Protein AF-A0A2I0I757-F1 (afdb_monomer)

Organism: Punica granatum (NCBI:txid22663)

Mean predicted aligned error: 14.96 Å

Foldseek 3Di:
DDDDDDDDDDDDDDDDDDDDDDDDDDDDDDDDDDDDDDDDDDDDDDDDDDDDDDDDDDDDDDDDDDDDDDDDPDDPPPDDPPPPDDADALCNQQVDPLRNPVQAFPKHKDKAFWQDWDDDPFKIWTWGHHLPDLHTAIEIDGPQAAPCVCVVVVQRDGGWIKMWIFGWHQDPDPPGGIHGHTRYMDGPGGDDPVPPNHPDDDDVVVCVVVVVCNCVDSVNSVVVVVVVVVVVVVVVVCVVVQAAEDAFDFKDPDAPVVDFDFAWDWPLDPPDPPDPPPDPVSQDADPVRHGQCCPTPVRHIITGAQDSVVVVVVVCVVRVHYDYDDKHAGPDPDDDPPDDRIDD

Structure (mmCIF, N/CA/C/O backbone):
data_AF-A0A2I0I757-F1
#
_entry.id   AF-A0A2I0I757-F1
#
loop_
_atom_site.group_PDB
_atom_site.id
_atom_site.type_symbol
_atom_site.label_atom_id
_atom_site.label_alt_id
_atom_site.label_comp_id
_atom_site.label_asym_id
_atom_site.label_entity_id
_atom_site.label_seq_id
_atom_site.pdbx_PDB_ins_code
_atom_site.Cartn_x
_atom_site.Cartn_y
_atom_site.Cartn_z
_atom_site.occupancy
_atom_site.B_iso_or_equiv
_atom_site.auth_seq_id
_atom_site.auth_comp_id
_atom_site.auth_asym_id
_atom_site.auth_atom_id
_atom_site.pdbx_PDB_model_num
ATOM 1 N N . MET A 1 1 ? -29.602 35.629 5.104 1.00 39.53 1 MET A N 1
ATOM 2 C CA . MET A 1 1 ? -29.431 35.595 3.637 1.00 39.53 1 MET A CA 1
ATOM 3 C C . MET A 1 1 ? -29.297 34.147 3.211 1.00 39.53 1 MET A C 1
ATOM 5 O O . MET A 1 1 ? -28.352 33.488 3.621 1.00 39.53 1 MET A O 1
ATOM 9 N N . ALA A 1 2 ? -30.302 33.640 2.503 1.00 29.83 2 ALA A N 1
ATOM 10 C CA . ALA A 1 2 ? -30.363 32.267 2.023 1.00 29.83 2 ALA A CA 1
ATOM 11 C C . ALA A 1 2 ? -29.531 32.128 0.740 1.00 29.83 2 ALA A C 1
ATOM 13 O O . ALA A 1 2 ? -29.730 32.896 -0.197 1.00 29.83 2 ALA A O 1
ATOM 14 N N . ALA A 1 3 ? -28.619 31.157 0.698 1.00 31.30 3 ALA A N 1
ATOM 15 C CA . ALA A 1 3 ? -27.939 30.747 -0.525 1.00 31.30 3 ALA A CA 1
ATOM 16 C C . ALA A 1 3 ? -28.482 29.373 -0.931 1.00 31.30 3 ALA A C 1
ATOM 18 O O . ALA A 1 3 ? -28.301 28.384 -0.221 1.00 31.30 3 ALA A O 1
ATOM 19 N N . ALA A 1 4 ? -29.212 29.353 -2.044 1.00 31.97 4 ALA A N 1
ATOM 20 C CA . ALA A 1 4 ? -29.788 28.164 -2.645 1.00 31.97 4 ALA A CA 1
ATOM 21 C C . ALA A 1 4 ? -28.684 27.254 -3.210 1.00 31.97 4 ALA A C 1
ATOM 23 O O . ALA A 1 4 ? -27.804 27.706 -3.942 1.00 31.97 4 ALA A O 1
ATOM 24 N N . LEU A 1 5 ? -28.747 25.965 -2.875 1.00 34.78 5 LEU A N 1
ATOM 25 C CA . LEU A 1 5 ? -27.946 24.911 -3.493 1.00 34.78 5 LEU A CA 1
ATOM 26 C C . LEU A 1 5 ? -28.640 24.466 -4.786 1.00 34.78 5 LEU A C 1
ATOM 28 O O . LEU A 1 5 ? -29.792 24.039 -4.758 1.00 34.78 5 LEU A O 1
ATOM 32 N N . SER A 1 6 ? -27.933 24.576 -5.909 1.00 31.88 6 SER A N 1
ATOM 33 C CA . SER A 1 6 ? -28.387 24.086 -7.215 1.00 31.88 6 SER A CA 1
ATOM 34 C C . SER A 1 6 ? -28.195 22.558 -7.313 1.00 31.88 6 SER A C 1
ATOM 36 O O . SER A 1 6 ? -27.213 22.053 -6.755 1.00 31.88 6 SER A O 1
ATOM 38 N N . PRO A 1 7 ? -29.079 21.789 -7.981 1.00 34.09 7 PRO A N 1
ATOM 39 C CA . PRO A 1 7 ? -28.987 20.333 -8.013 1.00 34.09 7 PRO A CA 1
ATOM 40 C C . PRO A 1 7 ? -27.922 19.832 -8.998 1.00 34.09 7 PRO A C 1
ATOM 42 O O . PRO A 1 7 ? -27.679 20.420 -10.051 1.00 34.09 7 PRO A O 1
ATOM 45 N N . ALA A 1 8 ? -27.306 18.703 -8.649 1.00 34.50 8 ALA A N 1
ATOM 46 C CA . ALA A 1 8 ? -26.302 18.014 -9.448 1.00 34.50 8 ALA A CA 1
ATOM 47 C C . ALA A 1 8 ? -26.872 17.541 -10.797 1.00 34.50 8 ALA A C 1
ATOM 49 O O . ALA A 1 8 ? -27.803 16.737 -10.841 1.00 34.50 8 ALA A O 1
ATOM 50 N N . ALA A 1 9 ? -26.279 18.012 -11.895 1.00 31.47 9 ALA A N 1
ATOM 51 C CA . ALA A 1 9 ? -26.554 17.512 -13.235 1.00 31.47 9 ALA A CA 1
ATOM 52 C C . ALA A 1 9 ? -25.879 16.146 -13.441 1.00 31.47 9 ALA A C 1
ATOM 54 O O . ALA A 1 9 ? -24.667 15.990 -13.282 1.00 31.47 9 ALA A O 1
ATOM 55 N N . SER A 1 10 ? -26.680 15.151 -13.805 1.00 31.88 10 SER A N 1
ATOM 56 C CA . SER A 1 10 ? -26.258 13.823 -14.238 1.00 31.88 10 SER A CA 1
ATOM 57 C C . SER A 1 10 ? -25.627 13.894 -15.634 1.00 31.88 10 SER A C 1
ATOM 59 O O . SER A 1 10 ? -26.303 14.123 -16.634 1.00 31.88 10 SER A O 1
ATOM 61 N N . LEU A 1 11 ? -24.314 13.671 -15.724 1.00 28.48 11 LEU A N 1
ATOM 62 C CA . LEU A 1 11 ? -23.608 13.496 -16.998 1.00 28.48 11 LEU A CA 1
ATOM 63 C C . LEU A 1 11 ? -23.884 12.089 -17.551 1.00 28.48 11 LEU A C 1
ATOM 65 O O . LEU A 1 11 ? -23.164 11.137 -17.261 1.00 28.48 11 LEU A O 1
ATOM 69 N N . GLN A 1 12 ? -24.948 11.955 -18.345 1.00 31.23 12 GLN A N 1
ATOM 70 C CA . GLN A 1 12 ? -25.124 10.820 -19.252 1.00 31.23 12 GLN A CA 1
ATOM 71 C C . GLN A 1 12 ? -24.326 11.078 -20.537 1.00 31.23 12 GLN A C 1
ATOM 73 O O . GLN A 1 12 ? -24.658 11.968 -21.318 1.00 31.23 12 GLN A O 1
ATOM 78 N N . LEU A 1 13 ? -23.274 10.293 -20.765 1.00 32.56 13 LEU A N 1
ATOM 79 C CA . LEU A 1 13 ? -22.562 10.264 -22.043 1.00 32.56 13 LEU A CA 1
ATOM 80 C C . LEU A 1 13 ? -23.422 9.520 -23.077 1.00 32.56 13 LEU A C 1
ATOM 82 O O . LEU A 1 13 ? -23.724 8.340 -22.904 1.00 32.56 13 LEU A O 1
ATOM 86 N N . ARG A 1 14 ? -23.827 10.214 -24.147 1.00 27.98 14 ARG A N 1
ATOM 87 C CA . ARG A 1 14 ? -24.443 9.602 -25.337 1.00 27.98 14 ARG A CA 1
ATOM 88 C C . ARG A 1 14 ? -23.347 9.050 -26.266 1.00 27.98 14 ARG A C 1
ATOM 90 O O . ARG A 1 14 ? -22.315 9.707 -26.405 1.00 27.98 14 ARG A O 1
ATOM 97 N N . PRO A 1 15 ? -23.555 7.899 -26.929 1.00 32.09 15 PRO A N 1
ATOM 98 C CA . PRO A 1 15 ? -22.598 7.361 -27.890 1.00 32.09 15 PRO A CA 1
ATOM 99 C C . PRO A 1 15 ? -22.675 8.144 -29.210 1.00 32.09 15 PRO A C 1
ATOM 101 O O . PRO A 1 15 ? -23.761 8.335 -29.758 1.00 32.09 15 PRO A O 1
ATOM 104 N N . TYR A 1 16 ? -21.530 8.594 -29.726 1.00 34.62 16 TYR A N 1
ATOM 105 C CA . TYR A 1 16 ? -21.420 9.107 -31.095 1.00 34.62 16 TYR A CA 1
ATOM 106 C C . TYR A 1 16 ? -21.161 7.950 -32.078 1.00 34.62 16 TYR A C 1
ATOM 108 O O . TYR A 1 16 ? -20.463 6.999 -31.718 1.00 34.62 16 TYR A O 1
ATOM 116 N N . PRO A 1 17 ? -21.712 8.005 -33.305 1.00 31.95 17 PRO A N 1
ATOM 117 C CA . PRO A 1 17 ? -21.586 6.939 -34.287 1.00 31.95 17 PRO A CA 1
ATOM 118 C C . PRO A 1 17 ? -20.220 6.975 -34.987 1.00 31.95 17 PRO A C 1
ATOM 120 O O . PRO A 1 17 ? -19.634 8.031 -35.224 1.00 31.95 17 PRO A O 1
ATOM 123 N N . THR A 1 18 ? -19.730 5.790 -35.336 1.00 32.09 18 THR A N 1
ATOM 124 C CA . THR A 1 18 ? -18.481 5.538 -36.055 1.00 32.09 18 THR A CA 1
ATOM 125 C C . THR A 1 18 ? -18.552 6.030 -37.504 1.00 32.09 18 THR A C 1
ATOM 127 O O . THR A 1 18 ? -19.323 5.526 -38.320 1.00 32.09 18 THR A O 1
ATOM 130 N N . LEU A 1 19 ? -17.700 6.996 -37.851 1.00 28.94 19 LEU A N 1
ATOM 131 C CA . LEU A 1 19 ? -17.416 7.387 -39.232 1.00 28.94 19 LEU A CA 1
ATOM 132 C C . LEU A 1 19 ? -16.455 6.360 -39.854 1.00 28.94 19 LEU A C 1
ATOM 134 O O . LEU A 1 19 ? -15.283 6.284 -39.493 1.00 28.94 19 LEU A O 1
ATOM 138 N N . ARG A 1 20 ? -16.968 5.549 -40.788 1.00 31.09 20 ARG A N 1
ATOM 139 C CA . ARG A 1 20 ? -16.169 4.674 -41.661 1.00 31.09 20 ARG A CA 1
ATOM 140 C C . ARG A 1 20 ? -15.387 5.531 -42.660 1.00 31.09 20 ARG A C 1
ATOM 142 O O . ARG A 1 20 ? -15.995 6.146 -43.532 1.00 31.09 20 ARG A O 1
ATOM 149 N N . LEU A 1 21 ? -14.056 5.513 -42.588 1.00 29.72 21 LEU A N 1
ATOM 150 C CA . LEU A 1 21 ? -13.206 5.970 -43.689 1.00 29.72 21 LEU A CA 1
ATOM 151 C C . LEU A 1 21 ? -13.080 4.840 -44.725 1.00 29.72 21 LEU A C 1
ATOM 153 O O . LEU A 1 21 ? -12.479 3.800 -44.460 1.00 29.72 21 LEU A O 1
ATOM 157 N N . LEU A 1 22 ? -13.669 5.045 -45.903 1.00 27.88 22 LEU A N 1
ATOM 158 C CA . LEU A 1 22 ? -13.432 4.232 -47.095 1.00 27.88 22 LEU A CA 1
ATOM 159 C C . LEU A 1 22 ? -12.082 4.633 -47.701 1.00 27.88 22 LEU A C 1
ATOM 161 O O . LEU A 1 22 ? -11.899 5.764 -48.142 1.00 27.88 22 LEU A O 1
ATOM 165 N N . SER A 1 23 ? -11.140 3.694 -47.709 1.00 28.97 23 SER A N 1
ATOM 166 C CA . SER A 1 23 ? -9.848 3.828 -48.377 1.00 28.97 23 SER A CA 1
ATOM 167 C C . SER A 1 23 ? -10.010 3.568 -49.879 1.00 28.97 23 SER A C 1
ATOM 169 O O . SER A 1 23 ? -10.298 2.447 -50.299 1.00 28.97 23 SER A O 1
ATOM 171 N N . LEU A 1 24 ? -9.854 4.619 -50.686 1.00 31.22 24 LEU A N 1
ATOM 172 C CA . LEU A 1 24 ? -9.722 4.546 -52.140 1.00 31.22 24 LEU A CA 1
ATOM 173 C C . LEU A 1 24 ? -8.253 4.265 -52.485 1.00 31.22 24 LEU A C 1
ATOM 175 O O . LEU A 1 24 ? -7.443 5.187 -52.536 1.00 31.22 24 LEU A O 1
ATOM 179 N N . TYR A 1 25 ? -7.904 3.003 -52.745 1.00 29.08 25 TYR A N 1
ATOM 180 C CA . TYR A 1 25 ? -6.622 2.663 -53.370 1.00 29.08 25 TYR A CA 1
ATOM 181 C C . TYR A 1 25 ? -6.775 2.603 -54.891 1.00 29.08 25 TYR A C 1
ATOM 183 O O . TYR A 1 25 ? -7.403 1.701 -55.445 1.00 29.08 25 TYR A O 1
ATOM 191 N N . SER A 1 26 ? -6.169 3.585 -55.559 1.00 29.34 26 SER A N 1
ATOM 192 C CA . SER A 1 26 ? -5.933 3.591 -57.001 1.00 29.34 26 SER A CA 1
ATOM 193 C C . SER A 1 26 ? -4.827 2.587 -57.348 1.00 29.34 26 SER A C 1
ATOM 195 O O . SER A 1 26 ? -3.747 2.602 -56.757 1.00 29.34 26 SER A O 1
ATOM 197 N N . ARG A 1 27 ? -5.110 1.697 -58.305 1.00 30.81 27 ARG A N 1
ATOM 198 C CA . ARG A 1 27 ? -4.158 0.746 -58.894 1.00 30.81 27 ARG A CA 1
ATOM 199 C C . ARG A 1 27 ? -3.159 1.502 -59.773 1.00 30.81 27 ARG A C 1
ATOM 201 O O . ARG A 1 27 ? -3.545 2.022 -60.815 1.00 30.81 27 ARG A O 1
ATOM 208 N N . ALA A 1 28 ? -1.876 1.448 -59.426 1.00 30.27 28 ALA A N 1
ATOM 209 C CA . ALA A 1 28 ? -0.787 1.668 -60.373 1.00 30.27 28 ALA A CA 1
ATOM 210 C C . ALA A 1 28 ? -0.026 0.348 -60.561 1.00 30.27 28 ALA A C 1
ATOM 212 O O . ALA A 1 28 ? 0.518 -0.223 -59.618 1.00 30.27 28 ALA A O 1
ATOM 213 N N . SER A 1 29 ? -0.079 -0.161 -61.789 1.00 29.73 29 SER A N 1
ATOM 214 C CA . SER A 1 29 ? 0.583 -1.373 -62.257 1.00 29.73 29 SER A CA 1
ATOM 215 C C . SER A 1 29 ? 2.002 -1.035 -62.698 1.00 29.73 29 SER A C 1
ATOM 217 O O . SER A 1 29 ? 2.164 -0.307 -63.675 1.00 29.73 29 SER A O 1
ATOM 219 N N . THR A 1 30 ? 3.008 -1.631 -62.059 1.00 29.95 30 THR A N 1
ATOM 220 C CA . THR A 1 30 ? 4.362 -1.689 -62.620 1.00 29.95 30 THR A CA 1
ATOM 221 C C . THR A 1 30 ? 4.907 -3.101 -62.461 1.00 29.95 30 THR A C 1
ATOM 223 O O . THR A 1 30 ? 5.162 -3.588 -61.363 1.00 29.95 30 THR A O 1
ATOM 226 N N . THR A 1 31 ? 5.033 -3.777 -63.596 1.00 31.34 31 THR A N 1
ATOM 227 C CA . THR A 1 31 ? 5.629 -5.099 -63.769 1.00 31.34 31 THR A CA 1
ATOM 228 C C . THR A 1 31 ? 7.132 -5.061 -63.500 1.00 31.34 31 THR A C 1
ATOM 230 O O . THR A 1 31 ? 7.863 -4.395 -64.232 1.00 31.34 31 THR A O 1
ATOM 233 N N . LEU A 1 32 ? 7.607 -5.835 -62.522 1.00 29.56 32 LEU A N 1
ATOM 234 C CA . LEU A 1 32 ? 9.021 -6.179 -62.362 1.00 29.56 32 LEU A CA 1
ATOM 235 C C . LEU A 1 32 ? 9.168 -7.704 -62.359 1.00 29.56 32 LEU A C 1
ATOM 237 O O . LEU A 1 32 ? 8.553 -8.408 -61.562 1.00 29.56 32 LEU A O 1
ATOM 241 N N . ARG A 1 33 ? 9.952 -8.197 -63.323 1.00 30.12 33 ARG A N 1
ATOM 242 C CA . ARG A 1 33 ? 10.298 -9.608 -63.534 1.00 30.12 33 ARG A CA 1
ATOM 243 C C . ARG A 1 33 ? 11.128 -10.129 -62.357 1.00 30.12 33 ARG A C 1
ATOM 245 O O . ARG A 1 33 ? 12.178 -9.566 -62.064 1.00 30.12 33 ARG A O 1
ATOM 252 N N . THR A 1 34 ? 10.714 -11.240 -61.757 1.00 29.75 34 THR A N 1
ATOM 253 C CA . THR A 1 34 ? 11.519 -12.019 -60.810 1.00 29.75 34 THR A CA 1
ATOM 254 C C . THR A 1 34 ? 12.169 -13.205 -61.527 1.00 29.75 34 THR A C 1
ATOM 256 O O . THR A 1 34 ? 11.494 -14.104 -62.025 1.00 29.75 34 THR A O 1
ATOM 259 N N . SER A 1 35 ? 13.501 -13.217 -61.585 1.00 30.86 35 SER A N 1
ATOM 260 C CA . SER A 1 35 ? 14.297 -14.411 -61.878 1.00 30.86 35 SER A CA 1
ATOM 261 C C . SER A 1 35 ? 14.528 -15.175 -60.574 1.00 30.86 35 SER A C 1
ATOM 263 O O . SER A 1 35 ? 15.174 -14.661 -59.663 1.00 30.86 35 SER A O 1
ATOM 265 N N . HIS A 1 36 ? 13.991 -16.389 -60.475 1.00 29.55 36 HIS A N 1
ATOM 266 C CA . HIS A 1 36 ? 14.224 -17.288 -59.349 1.00 29.55 36 HIS A CA 1
ATOM 267 C C . HIS A 1 36 ? 15.607 -17.948 -59.454 1.00 29.55 36 HIS A C 1
ATOM 269 O O . HIS A 1 36 ? 15.881 -18.656 -60.421 1.00 29.55 36 HIS A O 1
ATOM 275 N N . SER A 1 37 ? 16.443 -17.785 -58.429 1.00 29.20 37 SER A N 1
ATOM 276 C CA . SER A 1 37 ? 17.541 -18.703 -58.112 1.00 29.20 37 SER A CA 1
ATOM 277 C C . SER A 1 37 ? 17.454 -19.088 -56.630 1.00 29.20 37 SER A C 1
ATOM 279 O O . SER A 1 37 ? 17.369 -18.240 -55.744 1.00 29.20 37 SER A O 1
ATOM 281 N N . LEU A 1 38 ? 17.376 -20.394 -56.373 1.00 33.38 38 LEU A N 1
ATOM 282 C CA . LEU A 1 38 ? 17.320 -21.005 -55.041 1.00 33.38 38 LEU A CA 1
ATOM 283 C C . LEU A 1 38 ? 18.729 -21.049 -54.415 1.00 33.38 38 LEU A C 1
ATOM 285 O O . LEU A 1 38 ? 19.683 -21.347 -55.138 1.00 33.38 38 LEU A O 1
ATOM 289 N N . PRO A 1 39 ? 18.892 -20.829 -53.097 1.00 36.50 39 PRO A N 1
ATOM 290 C CA . PRO A 1 39 ? 20.159 -21.074 -52.408 1.00 36.50 39 PRO A CA 1
ATOM 291 C C . PRO A 1 39 ? 20.325 -22.567 -52.034 1.00 36.50 39 PRO A C 1
ATOM 293 O O . PRO A 1 39 ? 19.325 -23.266 -51.853 1.00 36.50 39 PRO A O 1
ATOM 296 N N . PRO A 1 40 ? 21.566 -23.084 -51.902 1.00 40.38 40 PRO A N 1
ATOM 297 C CA . PRO A 1 40 ? 21.819 -24.492 -51.589 1.00 40.38 40 PRO A CA 1
ATOM 298 C C . PRO A 1 40 ? 21.659 -24.795 -50.082 1.00 40.38 40 PRO A C 1
ATOM 300 O O . PRO A 1 40 ? 21.704 -23.878 -49.258 1.00 40.38 40 PRO A O 1
ATOM 303 N N . PRO A 1 41 ? 21.487 -26.075 -49.689 1.00 35.66 41 PRO A N 1
ATOM 304 C CA . PRO A 1 41 ? 21.166 -26.445 -48.314 1.00 35.66 41 PRO A CA 1
ATOM 305 C C . PRO A 1 41 ? 22.381 -26.396 -47.372 1.00 35.66 41 PRO A C 1
ATOM 307 O O . PRO A 1 41 ? 23.504 -26.757 -47.730 1.00 35.66 41 PRO A O 1
ATOM 310 N N . PHE A 1 42 ? 22.117 -25.980 -46.131 1.00 30.59 42 PHE A N 1
ATOM 311 C CA . PHE A 1 42 ? 23.072 -25.896 -45.026 1.00 30.59 42 PHE A CA 1
ATOM 312 C C . PHE A 1 42 ? 23.611 -27.273 -44.598 1.00 30.59 42 PHE A C 1
ATOM 314 O O . PHE A 1 42 ? 22.855 -28.219 -44.377 1.00 30.59 42 PHE A O 1
ATOM 321 N N . ARG A 1 43 ? 24.936 -27.354 -44.414 1.00 28.86 43 ARG A N 1
ATOM 322 C CA . ARG A 1 43 ? 25.644 -28.490 -43.800 1.00 28.86 43 ARG A CA 1
ATOM 323 C C . ARG A 1 43 ? 25.473 -28.493 -42.276 1.00 28.86 43 ARG A C 1
ATOM 325 O O . ARG A 1 43 ? 25.646 -27.476 -41.614 1.00 28.86 43 ARG A O 1
ATOM 332 N N . SER A 1 44 ? 25.200 -29.677 -41.737 1.00 30.89 44 SER A N 1
ATOM 333 C CA . SER A 1 44 ? 25.082 -30.010 -40.315 1.00 30.89 44 SER A CA 1
ATOM 334 C C . SER A 1 44 ? 26.432 -30.062 -39.585 1.00 30.89 44 SER A C 1
ATOM 336 O O . SER A 1 44 ? 27.335 -30.760 -40.046 1.00 30.89 44 SER A O 1
ATOM 338 N N . LEU A 1 45 ? 26.525 -29.449 -38.400 1.00 31.97 45 LEU A N 1
ATOM 339 C CA . LEU A 1 45 ? 27.572 -29.687 -37.388 1.00 31.97 45 LEU A CA 1
ATOM 340 C C . LEU A 1 45 ? 26.965 -29.641 -35.960 1.00 31.97 45 LEU A C 1
ATOM 342 O O . LEU A 1 45 ? 25.848 -29.152 -35.794 1.00 31.97 45 LEU A O 1
ATOM 346 N N . PRO A 1 46 ? 27.610 -30.254 -34.944 1.00 33.84 46 PRO A N 1
ATOM 347 C CA . PRO A 1 46 ? 26.913 -31.145 -34.016 1.00 33.84 46 PRO A CA 1
ATOM 348 C C . PRO A 1 46 ? 26.423 -30.512 -32.703 1.00 33.84 46 PRO A C 1
ATOM 350 O O . PRO A 1 46 ? 27.008 -29.580 -32.155 1.00 33.84 46 PRO A O 1
ATOM 353 N N . ARG A 1 47 ? 25.372 -31.151 -32.164 1.00 32.09 47 ARG A N 1
ATOM 354 C CA . ARG A 1 47 ? 24.803 -31.022 -30.811 1.00 32.09 47 ARG A CA 1
ATOM 355 C C . ARG A 1 47 ? 25.874 -30.831 -29.726 1.00 32.09 47 ARG A C 1
ATOM 357 O O . ARG A 1 47 ? 26.655 -31.746 -29.467 1.00 32.09 47 ARG A O 1
ATOM 364 N N . ARG A 1 48 ? 25.793 -29.727 -28.975 1.00 30.84 48 ARG A N 1
ATOM 365 C CA . ARG A 1 48 ? 26.316 -29.651 -27.600 1.00 30.84 48 ARG A CA 1
ATOM 366 C C . ARG A 1 48 ? 25.163 -29.686 -26.602 1.00 30.84 48 ARG A C 1
ATOM 368 O O . ARG A 1 48 ? 24.116 -29.082 -26.805 1.00 30.84 48 ARG A O 1
ATOM 375 N N . ARG A 1 49 ? 25.358 -30.532 -25.593 1.00 29.88 49 ARG A N 1
ATOM 376 C CA . ARG A 1 49 ? 24.361 -31.045 -24.657 1.00 29.88 49 ARG A CA 1
ATOM 377 C C . ARG A 1 49 ? 23.949 -29.999 -23.622 1.00 29.88 49 ARG A C 1
ATOM 379 O O . ARG A 1 49 ? 24.778 -29.260 -23.106 1.00 29.88 49 ARG A O 1
ATOM 386 N N . CYS A 1 50 ? 22.660 -30.046 -23.307 1.00 25.66 50 CYS A N 1
ATOM 387 C CA . CYS A 1 50 ? 22.023 -29.517 -22.112 1.00 25.66 50 CYS A CA 1
ATOM 388 C C . CYS A 1 50 ? 22.606 -30.188 -20.851 1.00 25.66 50 CYS A C 1
ATOM 390 O O . CYS A 1 50 ? 22.803 -31.405 -20.842 1.00 25.66 50 CYS A O 1
ATOM 392 N N . LEU A 1 51 ? 22.859 -29.405 -19.801 1.00 27.25 51 LEU A N 1
ATOM 393 C CA . LEU A 1 51 ? 23.149 -29.880 -18.447 1.00 27.25 51 LEU A CA 1
ATOM 394 C C . LEU A 1 51 ? 22.200 -29.154 -17.485 1.00 27.25 51 LEU A C 1
ATOM 396 O O . LEU A 1 51 ? 22.443 -28.017 -17.095 1.00 27.25 51 LEU A O 1
ATOM 400 N N .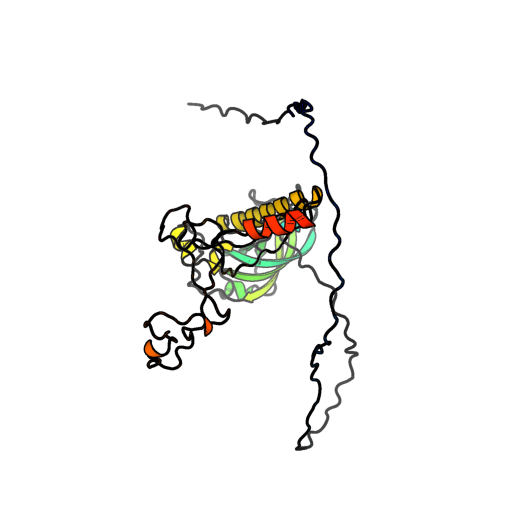 CYS A 1 52 ? 21.102 -29.823 -17.132 1.00 25.44 52 CYS A N 1
ATOM 401 C CA . CYS A 1 52 ? 20.367 -29.569 -15.898 1.00 25.44 52 CYS A CA 1
ATOM 402 C C . CYS A 1 52 ? 20.923 -30.530 -14.846 1.00 25.44 52 CYS A C 1
ATOM 404 O O . CYS A 1 52 ? 20.779 -31.743 -14.997 1.00 25.44 52 CYS A O 1
ATOM 406 N N . THR A 1 53 ? 21.540 -30.007 -13.789 1.00 27.64 53 THR A N 1
ATOM 407 C CA . THR A 1 53 ? 21.984 -30.822 -12.654 1.00 27.64 53 THR A CA 1
ATOM 408 C C . THR A 1 53 ? 21.026 -30.607 -11.491 1.00 27.64 53 THR A C 1
ATOM 410 O O . THR A 1 53 ? 21.020 -29.559 -10.851 1.00 27.64 53 THR A O 1
ATOM 413 N N . VAL A 1 54 ? 20.203 -31.622 -11.238 1.00 27.16 54 VAL A N 1
ATOM 414 C CA . VAL A 1 54 ? 19.528 -31.858 -9.959 1.00 27.16 54 VAL A CA 1
ATOM 415 C C . VAL A 1 54 ? 20.582 -32.419 -9.005 1.00 27.16 54 VAL A C 1
ATOM 417 O O . VAL A 1 54 ? 21.226 -33.411 -9.340 1.00 27.16 54 VAL A O 1
ATOM 420 N N . ILE A 1 55 ? 20.766 -31.815 -7.830 1.00 27.30 55 ILE A N 1
ATOM 421 C CA . ILE A 1 55 ? 21.579 -32.396 -6.753 1.00 27.30 55 ILE A CA 1
ATOM 422 C C . ILE A 1 55 ? 20.675 -32.622 -5.542 1.00 27.30 55 ILE A C 1
ATOM 424 O O . ILE A 1 55 ? 20.300 -31.695 -4.832 1.00 27.30 55 ILE A O 1
ATOM 428 N N . THR A 1 56 ? 20.329 -33.888 -5.324 1.00 25.38 56 THR A N 1
ATOM 429 C CA . THR A 1 56 ? 19.927 -34.457 -4.033 1.00 25.38 56 THR A CA 1
ATOM 430 C C . THR A 1 56 ? 20.927 -35.567 -3.728 1.00 25.38 56 THR A C 1
ATOM 432 O O . THR A 1 56 ? 21.191 -36.412 -4.579 1.00 25.38 56 THR A O 1
ATOM 435 N N . GLY A 1 57 ? 21.521 -35.551 -2.537 1.00 27.72 57 GLY A N 1
ATOM 436 C CA . GLY A 1 57 ? 22.503 -36.558 -2.137 1.00 27.72 57 GLY A CA 1
ATOM 437 C C . GLY A 1 57 ? 23.147 -36.226 -0.801 1.00 27.72 57 GLY A C 1
ATOM 438 O O . GLY A 1 57 ? 24.078 -35.435 -0.733 1.00 27.72 57 GLY A O 1
ATOM 439 N N . ALA A 1 58 ? 22.600 -36.824 0.252 1.00 28.53 58 ALA A N 1
ATOM 440 C CA . ALA A 1 58 ? 23.074 -36.759 1.624 1.00 28.53 58 ALA A CA 1
ATOM 441 C C . ALA A 1 58 ? 24.477 -37.367 1.796 1.00 28.53 58 ALA A C 1
ATOM 443 O O . ALA A 1 58 ? 24.800 -38.378 1.174 1.00 28.53 58 ALA A O 1
ATOM 444 N N . LEU A 1 59 ? 25.257 -36.815 2.730 1.00 27.23 59 LEU A N 1
ATOM 445 C CA . LEU A 1 59 ? 26.390 -37.496 3.356 1.00 27.23 59 LEU A CA 1
ATOM 446 C C . LEU A 1 59 ? 26.211 -37.473 4.875 1.00 27.23 59 LEU A C 1
ATOM 448 O O . LEU A 1 59 ? 25.952 -36.436 5.482 1.00 27.23 59 LEU A O 1
ATOM 452 N N . TYR A 1 60 ? 26.301 -38.670 5.445 1.00 25.84 60 TYR A N 1
ATOM 453 C CA . TYR A 1 60 ? 26.106 -39.022 6.845 1.00 25.84 60 TYR A CA 1
ATOM 454 C C . TYR A 1 60 ? 27.478 -39.149 7.521 1.00 25.84 60 TYR A C 1
ATOM 456 O O . TYR A 1 60 ? 28.362 -39.820 6.995 1.00 25.84 60 TYR A O 1
ATOM 464 N N . SER A 1 61 ? 27.633 -38.536 8.690 1.00 29.16 61 SER A N 1
ATOM 465 C CA . SER A 1 61 ? 28.703 -38.731 9.681 1.00 29.16 61 SER A CA 1
ATOM 466 C C . SER A 1 61 ? 28.297 -37.849 10.868 1.00 29.16 61 SER A C 1
ATOM 468 O O . SER A 1 61 ? 28.030 -36.674 10.660 1.00 29.16 61 SER A O 1
ATOM 470 N N . GLY A 1 62 ? 28.105 -38.266 12.112 1.00 26.84 62 GLY A N 1
ATOM 471 C CA . GLY A 1 62 ? 28.331 -39.512 12.818 1.00 26.84 62 GLY A CA 1
ATOM 472 C C . GLY A 1 62 ? 28.530 -39.105 14.279 1.00 26.84 62 GLY A C 1
ATOM 473 O O . GLY A 1 62 ? 29.581 -38.580 14.585 1.00 26.84 62 GLY A O 1
ATOM 474 N N . GLU A 1 63 ? 27.524 -39.269 15.147 1.00 27.72 63 GLU A N 1
ATOM 475 C CA . GLU A 1 63 ? 27.682 -39.485 16.599 1.00 27.72 63 GLU A CA 1
ATOM 476 C C . GLU A 1 63 ? 26.310 -39.669 17.259 1.00 27.72 63 GLU A C 1
ATOM 478 O O . GLU A 1 63 ? 25.359 -38.924 17.022 1.00 27.72 63 GLU A O 1
ATOM 483 N N . ARG A 1 64 ? 26.182 -40.740 18.044 1.00 26.25 64 ARG A N 1
ATOM 484 C CA . ARG A 1 64 ? 24.914 -41.274 18.547 1.00 26.25 64 ARG A CA 1
ATOM 485 C C . ARG A 1 64 ? 24.941 -41.231 20.072 1.00 26.25 64 ARG A C 1
ATOM 487 O O . ARG A 1 64 ? 25.467 -42.142 20.701 1.00 26.25 64 ARG A O 1
ATOM 494 N N . THR A 1 65 ? 24.351 -40.203 20.675 1.00 28.45 65 THR A N 1
ATOM 495 C CA . THR A 1 65 ? 24.088 -40.157 22.124 1.00 28.45 65 THR A CA 1
ATOM 496 C C . THR A 1 65 ? 22.625 -40.532 22.376 1.00 28.45 65 THR A C 1
ATOM 498 O O . THR A 1 65 ? 21.708 -39.894 21.862 1.00 28.45 65 THR A O 1
ATOM 501 N N . LYS A 1 66 ? 22.397 -41.614 23.134 1.00 30.84 66 LYS A N 1
ATOM 502 C CA . LYS A 1 66 ? 21.062 -42.098 23.526 1.00 30.84 66 LYS A CA 1
ATOM 503 C C . LYS A 1 66 ? 20.337 -41.030 24.359 1.00 30.84 66 LYS A C 1
ATOM 505 O O . LYS A 1 66 ? 20.830 -40.647 25.414 1.00 30.84 66 LYS A O 1
ATOM 510 N N . ARG A 1 67 ? 19.152 -40.601 23.917 1.00 30.45 67 ARG A N 1
ATOM 511 C CA . ARG A 1 67 ? 18.148 -39.926 24.754 1.00 30.45 67 ARG A CA 1
ATOM 512 C C . ARG A 1 67 ? 16.882 -40.774 24.769 1.00 30.45 67 ARG A C 1
ATOM 514 O O . ARG A 1 67 ? 16.442 -41.242 23.721 1.00 30.45 67 ARG A O 1
ATOM 521 N N . GLU A 1 68 ? 16.365 -41.008 25.969 1.00 30.39 68 GLU A N 1
ATOM 522 C CA . GLU A 1 68 ? 15.160 -41.786 26.248 1.00 30.39 68 GLU A CA 1
ATOM 523 C C . GLU A 1 68 ? 13.938 -41.189 25.538 1.00 30.39 68 GLU A C 1
ATOM 525 O O . GLU A 1 68 ? 13.686 -39.983 25.585 1.00 30.39 68 GLU A O 1
ATOM 530 N N . LEU A 1 69 ? 13.193 -42.052 24.848 1.00 29.70 69 LEU A N 1
ATOM 531 C CA . LEU A 1 69 ? 11.952 -41.715 24.164 1.00 29.70 69 LEU A CA 1
ATOM 532 C C . LEU A 1 69 ? 10.806 -41.756 25.176 1.00 29.70 69 LEU A C 1
ATOM 534 O O . LEU A 1 69 ? 10.342 -42.824 25.560 1.00 29.70 69 LEU A O 1
ATOM 538 N N . VAL A 1 70 ? 10.334 -40.579 25.578 1.00 35.59 70 VAL A N 1
ATOM 539 C CA . VAL A 1 70 ? 9.007 -40.420 26.178 1.00 35.59 70 VAL A CA 1
ATOM 540 C C . VAL A 1 70 ? 7.982 -40.604 25.057 1.00 35.59 70 VAL A C 1
ATOM 542 O O . VAL A 1 70 ? 7.926 -39.796 24.127 1.00 35.59 70 VAL A O 1
ATOM 545 N N . GLU A 1 71 ? 7.193 -41.676 25.115 1.00 31.55 71 GLU A N 1
ATOM 546 C CA . GLU A 1 71 ? 6.102 -41.925 24.171 1.00 31.55 71 GLU A CA 1
ATOM 547 C C . GLU A 1 71 ? 5.042 -40.818 24.281 1.00 31.55 71 GLU A C 1
ATOM 549 O O . GLU A 1 71 ? 4.281 -40.739 25.243 1.00 31.55 71 GLU A O 1
ATOM 554 N N . LYS A 1 72 ? 4.981 -39.938 23.274 1.00 33.06 72 LYS A N 1
ATOM 555 C CA . LYS A 1 72 ? 3.801 -39.104 23.019 1.00 33.06 72 LYS A CA 1
ATOM 556 C C . LYS A 1 72 ? 2.832 -39.892 22.134 1.00 33.06 72 LYS A C 1
ATOM 558 O O . LYS A 1 72 ? 3.282 -40.483 21.148 1.00 33.06 72 LYS A O 1
ATOM 563 N N . PRO A 1 73 ? 1.518 -39.878 22.421 1.00 34.97 73 PRO A N 1
ATOM 564 C CA . PRO A 1 73 ? 0.547 -40.567 21.586 1.00 34.97 73 PRO A CA 1
ATOM 565 C C . PRO A 1 73 ? 0.579 -39.968 20.175 1.00 34.97 73 PRO A C 1
ATOM 567 O O . PRO A 1 73 ? 0.560 -38.746 20.004 1.00 34.97 73 PRO A O 1
ATOM 570 N N . ARG A 1 74 ? 0.672 -40.847 19.169 1.00 37.06 74 ARG A N 1
ATOM 571 C CA . ARG A 1 74 ? 0.636 -40.505 17.743 1.00 37.06 74 ARG A CA 1
ATOM 572 C C . ARG A 1 74 ? -0.713 -39.866 17.408 1.00 37.06 74 ARG A C 1
ATOM 574 O O . ARG A 1 74 ? -1.665 -40.560 17.077 1.00 37.06 74 ARG A O 1
ATOM 581 N N . GLY A 1 75 ? -0.787 -38.542 17.491 1.00 42.47 75 GLY A N 1
ATOM 582 C CA . GLY A 1 75 ? -1.789 -37.780 16.760 1.00 42.47 75 GLY A CA 1
ATOM 583 C C . GLY A 1 75 ? -1.478 -37.895 15.274 1.00 42.47 75 GLY A C 1
ATOM 584 O O . GLY A 1 75 ? -0.337 -37.675 14.867 1.00 42.47 75 GLY A O 1
ATOM 585 N N . GLU A 1 76 ? -2.472 -38.281 14.484 1.00 45.62 76 GLU A N 1
ATOM 586 C CA . GLU A 1 76 ? -2.425 -38.318 13.025 1.00 45.62 76 GLU A CA 1
ATOM 587 C C . GLU A 1 76 ? -2.061 -36.931 12.469 1.00 45.62 76 GLU A C 1
ATOM 589 O O . GLU A 1 76 ? -2.924 -36.113 12.161 1.00 45.62 76 GLU A O 1
ATOM 594 N N . LEU A 1 77 ? -0.767 -36.640 12.328 1.00 48.66 77 LEU A N 1
ATOM 595 C CA . LEU A 1 77 ? -0.277 -35.505 11.548 1.00 48.66 77 LEU A CA 1
ATOM 596 C C . LEU A 1 77 ? -0.186 -35.929 10.074 1.00 48.66 77 LEU A C 1
ATOM 598 O O . LEU A 1 77 ? 0.878 -35.960 9.464 1.00 48.66 77 LEU A O 1
ATOM 602 N N . GLY A 1 78 ? -1.332 -36.329 9.522 1.00 49.25 78 GLY A N 1
ATOM 603 C CA . GLY A 1 78 ? -1.536 -36.445 8.084 1.00 49.25 78 GLY A CA 1
ATOM 604 C C . GLY A 1 78 ? -1.873 -35.063 7.539 1.00 49.25 78 GLY A C 1
ATOM 605 O O . GLY A 1 78 ? -2.950 -34.532 7.802 1.00 49.25 78 GLY A O 1
ATOM 606 N N . GLU A 1 79 ? -0.921 -34.471 6.829 1.00 58.03 79 GLU A N 1
ATOM 607 C CA . GLU A 1 79 ? -0.972 -33.147 6.214 1.00 58.03 79 GLU A CA 1
ATOM 608 C C . GLU A 1 79 ? -2.248 -32.927 5.380 1.00 58.03 79 GLU A C 1
ATOM 610 O O . GLU A 1 79 ? -2.339 -33.298 4.212 1.00 58.03 79 GLU A O 1
ATOM 615 N N . ARG A 1 80 ? -3.241 -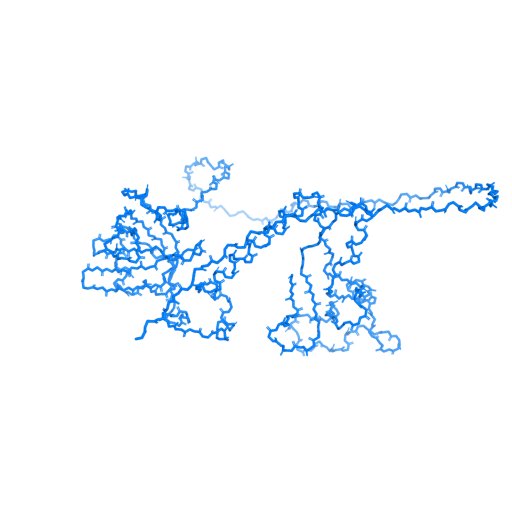32.251 5.963 1.00 59.69 80 ARG A N 1
ATOM 616 C CA . ARG A 1 80 ? -4.176 -31.425 5.195 1.00 59.69 80 ARG A CA 1
ATOM 617 C C . ARG A 1 80 ? -3.743 -29.986 5.395 1.00 59.69 80 ARG A C 1
ATOM 619 O O . ARG A 1 80 ? -3.710 -29.510 6.530 1.00 59.69 80 ARG A O 1
ATOM 626 N N . VAL A 1 81 ? -3.428 -29.284 4.307 1.00 69.25 81 VAL A N 1
ATOM 627 C CA . VAL A 1 81 ? -3.380 -27.819 4.335 1.00 69.25 81 VAL A CA 1
ATOM 628 C C . VAL A 1 81 ? -4.736 -27.370 4.874 1.00 69.25 81 VAL A C 1
ATOM 630 O O . VAL A 1 81 ? -5.765 -27.641 4.255 1.00 69.25 81 VAL A O 1
ATOM 633 N N . GLY A 1 82 ? -4.754 -26.790 6.077 1.00 70.12 82 GLY A N 1
ATOM 634 C CA . GLY A 1 82 ? -5.997 -26.345 6.699 1.00 70.12 82 GLY A CA 1
ATOM 635 C C . GLY A 1 82 ? -6.740 -25.399 5.758 1.00 70.12 82 GLY A C 1
ATOM 636 O O . GLY A 1 82 ? -6.111 -24.577 5.091 1.00 70.12 82 GLY A O 1
ATOM 637 N N . GLU A 1 83 ? -8.068 -25.521 5.682 1.00 76.69 83 GLU A N 1
ATOM 638 C CA . GLU A 1 83 ? -8.876 -24.640 4.835 1.00 76.69 83 GLU A CA 1
ATOM 639 C C . GLU A 1 83 ? -8.562 -23.171 5.129 1.00 76.69 83 GLU A C 1
ATOM 641 O O . GLU A 1 83 ? -8.418 -22.765 6.288 1.00 76.69 83 GLU A O 1
ATOM 646 N N . PHE A 1 84 ? -8.476 -22.359 4.074 1.00 75.56 84 PHE A N 1
ATOM 647 C CA . PHE A 1 84 ? -8.268 -20.927 4.220 1.00 75.56 84 PHE A CA 1
ATOM 648 C C . PHE A 1 84 ? -9.439 -20.305 4.990 1.00 75.56 84 PHE A C 1
ATOM 650 O O . PHE A 1 84 ? -10.516 -20.045 4.449 1.00 75.56 84 PHE A O 1
ATOM 657 N N . ARG A 1 85 ? -9.224 -20.031 6.277 1.00 76.31 85 ARG A N 1
ATOM 658 C CA . ARG A 1 85 ? -10.212 -19.367 7.127 1.00 76.31 85 ARG A CA 1
ATOM 659 C C . ARG A 1 85 ? -10.151 -17.865 6.893 1.00 76.31 85 ARG A C 1
ATOM 661 O O . ARG A 1 85 ? -9.338 -17.150 7.480 1.00 76.31 85 ARG A O 1
ATOM 668 N N . ARG A 1 86 ? -11.034 -17.369 6.026 1.00 83.06 86 ARG A N 1
ATOM 669 C CA . ARG A 1 86 ? -11.198 -15.930 5.803 1.00 83.06 86 ARG A CA 1
ATOM 670 C C . ARG A 1 86 ? -11.711 -15.263 7.082 1.00 83.06 86 ARG A C 1
ATOM 672 O O . ARG A 1 86 ? -12.791 -15.586 7.568 1.00 83.06 86 ARG A O 1
ATOM 679 N N . ARG A 1 87 ? -10.967 -14.279 7.593 1.00 88.94 87 ARG A N 1
ATOM 680 C CA . ARG A 1 87 ? -11.456 -13.408 8.674 1.00 88.94 87 ARG A CA 1
ATOM 681 C C . ARG A 1 87 ? -12.631 -12.552 8.193 1.00 88.94 87 ARG A C 1
ATOM 683 O O . ARG A 1 87 ? -12.591 -12.037 7.073 1.00 88.94 87 ARG A O 1
ATOM 690 N N . LEU A 1 88 ? -13.610 -12.324 9.067 1.00 92.81 88 LEU A N 1
ATOM 691 C CA . LEU A 1 88 ? -14.683 -11.363 8.820 1.00 92.81 88 LEU A CA 1
ATOM 692 C C . LEU A 1 88 ? -14.106 -9.940 8.797 1.00 92.81 88 LEU A C 1
ATOM 694 O O . LEU A 1 88 ? -13.450 -9.513 9.748 1.00 92.81 88 LEU A O 1
ATOM 698 N N . LYS A 1 89 ? -14.330 -9.214 7.699 1.00 95.75 89 LYS A N 1
ATOM 699 C CA . LYS A 1 89 ? -13.881 -7.823 7.537 1.00 95.75 89 LYS A CA 1
ATOM 700 C C . LYS A 1 89 ? -14.965 -6.841 7.973 1.00 95.75 89 LYS A C 1
ATOM 702 O O . LYS A 1 89 ? -16.151 -7.093 7.763 1.00 95.75 89 LYS A O 1
ATOM 707 N N . ILE A 1 90 ? -14.570 -5.669 8.468 1.00 96.12 90 ILE A N 1
ATOM 708 C CA . ILE A 1 90 ? -15.517 -4.598 8.833 1.00 96.12 90 ILE A CA 1
ATOM 709 C C . ILE A 1 90 ? -16.347 -4.157 7.617 1.00 96.12 90 ILE A C 1
ATOM 711 O O . ILE A 1 90 ? -17.550 -3.930 7.745 1.00 96.12 90 ILE A O 1
ATOM 715 N N . ALA A 1 91 ? -15.750 -4.129 6.422 1.00 95.25 91 ALA A N 1
ATOM 716 C CA . ALA A 1 91 ? -16.453 -3.848 5.171 1.00 95.25 91 ALA A CA 1
ATOM 717 C C . ALA A 1 91 ? -17.597 -4.837 4.870 1.00 95.25 91 ALA A C 1
ATOM 719 O O . ALA A 1 91 ? -18.587 -4.453 4.263 1.00 95.25 91 ALA A O 1
ATOM 720 N N . GLU A 1 92 ? -17.508 -6.095 5.310 1.00 93.75 92 GLU A N 1
ATOM 721 C CA . GLU A 1 92 ? -18.562 -7.104 5.092 1.00 93.75 92 GLU A CA 1
ATOM 722 C C . GLU A 1 92 ? -19.726 -6.972 6.084 1.00 93.75 92 GLU A C 1
ATOM 724 O O . GLU A 1 92 ? -20.797 -7.555 5.886 1.00 93.75 92 GLU A O 1
ATOM 729 N N . ILE A 1 93 ? -19.505 -6.217 7.160 1.00 93.25 93 ILE A N 1
ATOM 730 C CA . ILE A 1 93 ? -20.520 -5.878 8.151 1.00 93.25 93 ILE A CA 1
ATOM 731 C C . ILE A 1 93 ? -21.188 -4.567 7.741 1.00 93.25 93 ILE A C 1
ATOM 733 O O . ILE A 1 93 ? -22.398 -4.527 7.569 1.00 93.25 93 ILE A O 1
ATOM 737 N N . LYS A 1 94 ? -20.395 -3.510 7.534 1.00 91.62 94 LYS A N 1
ATOM 738 C CA . LYS A 1 94 ? -20.889 -2.134 7.365 1.00 91.62 94 LYS A CA 1
ATOM 739 C C . LYS A 1 94 ? -20.946 -1.640 5.919 1.00 91.62 94 LYS A C 1
ATOM 741 O O . LYS A 1 94 ? -21.457 -0.555 5.686 1.00 91.62 94 LYS A O 1
ATOM 746 N N . GLY A 1 95 ? -20.381 -2.373 4.961 1.00 86.25 95 GLY A N 1
ATOM 747 C CA . GLY A 1 95 ? -20.296 -1.938 3.561 1.00 86.25 95 GLY A CA 1
ATOM 748 C C . GLY A 1 95 ? -21.548 -2.213 2.729 1.00 86.25 95 GLY A C 1
ATOM 749 O O . GLY A 1 95 ? -21.615 -1.780 1.584 1.00 86.25 95 GLY A O 1
ATOM 750 N N . LYS A 1 96 ? -22.526 -2.936 3.279 1.00 88.12 96 LYS A N 1
ATOM 751 C CA . LYS A 1 96 ? -23.826 -3.168 2.641 1.00 88.12 96 LYS A CA 1
ATOM 752 C C . LYS A 1 96 ? -24.765 -1.961 2.842 1.00 88.12 96 LYS A C 1
ATOM 754 O O . LYS A 1 96 ? -24.545 -1.193 3.779 1.00 88.12 96 LYS A O 1
ATOM 759 N N . PRO A 1 97 ? -25.826 -1.796 2.024 1.00 88.62 97 PRO A N 1
ATOM 760 C CA . PRO A 1 97 ? -26.768 -0.672 2.149 1.00 88.62 97 PRO A CA 1
ATOM 761 C C . PRO A 1 97 ? -27.459 -0.555 3.520 1.00 88.62 97 PRO A C 1
ATOM 763 O O . PRO A 1 97 ? -27.818 0.539 3.953 1.00 88.62 97 PRO A O 1
ATOM 766 N N . ASP A 1 98 ? -27.627 -1.675 4.223 1.00 89.94 98 ASP A N 1
ATOM 767 C CA . ASP A 1 98 ? -28.193 -1.753 5.574 1.00 89.94 98 ASP A CA 1
ATOM 768 C C . ASP A 1 98 ? -27.183 -1.384 6.682 1.00 89.94 98 ASP A C 1
ATOM 770 O O . ASP A 1 98 ? -27.547 -1.341 7.855 1.00 89.94 98 ASP A O 1
ATOM 774 N N . GLU A 1 99 ? -25.919 -1.119 6.326 1.00 89.06 99 GLU A N 1
ATOM 775 C CA . GLU A 1 99 ? -24.787 -0.774 7.207 1.00 89.06 99 GLU A CA 1
ATOM 776 C C . GLU A 1 99 ? -24.617 -1.696 8.428 1.00 89.06 99 GLU A C 1
ATOM 778 O O . GLU A 1 99 ? -24.090 -1.285 9.465 1.00 89.06 99 GLU A O 1
ATOM 783 N N . GLY A 1 100 ? -25.031 -2.957 8.295 1.00 90.31 100 GLY A N 1
ATOM 784 C CA . GLY A 1 100 ? -24.881 -3.993 9.314 1.00 90.31 100 GLY A CA 1
ATOM 785 C C . GLY A 1 100 ? -26.137 -4.305 10.122 1.00 90.31 100 GLY A C 1
ATOM 786 O O . GLY A 1 100 ? -26.078 -5.205 10.960 1.00 90.31 100 GLY A O 1
ATOM 787 N N . LEU A 1 101 ? -27.270 -3.639 9.868 1.00 92.56 101 LEU A N 1
ATOM 788 C CA . LEU A 1 101 ? -28.538 -3.927 10.554 1.00 92.56 101 LEU A CA 1
ATOM 789 C C . LEU A 1 101 ? -29.000 -5.382 10.373 1.00 92.56 101 LEU A C 1
ATOM 791 O O . LEU A 1 101 ? -29.498 -5.983 11.321 1.00 92.56 101 LEU A O 1
ATOM 795 N N . GLY A 1 102 ? -28.757 -5.997 9.213 1.00 92.69 102 GLY A N 1
ATOM 796 C CA . GLY A 1 102 ? -29.075 -7.407 8.965 1.00 92.69 102 GLY A CA 1
ATOM 797 C C . GLY A 1 102 ? -28.235 -8.407 9.770 1.00 92.69 102 GLY A C 1
ATOM 798 O O . GLY A 1 102 ? -28.439 -9.614 9.650 1.00 92.69 102 GLY A O 1
ATOM 799 N N . ARG A 1 103 ? -27.270 -7.936 10.569 1.00 93.12 103 ARG A N 1
ATOM 800 C CA . ARG A 1 103 ? -26.443 -8.765 11.459 1.00 93.12 103 ARG A CA 1
ATOM 801 C C . ARG A 1 103 ? -26.748 -8.559 12.943 1.00 93.12 103 ARG A C 1
ATOM 803 O O . ARG A 1 103 ? -26.055 -9.149 13.765 1.00 93.12 103 ARG A O 1
ATOM 810 N N . VAL A 1 104 ? -27.745 -7.748 13.298 1.00 95.62 104 VAL A N 1
ATOM 811 C CA . VAL A 1 104 ? -28.137 -7.532 14.699 1.00 95.62 104 VAL A CA 1
ATOM 812 C C . VAL A 1 104 ? -28.475 -8.865 15.384 1.00 95.62 104 VAL A C 1
ATOM 814 O O . VAL A 1 104 ? -29.096 -9.740 14.785 1.00 95.62 104 VAL A O 1
ATOM 817 N N . GLY A 1 105 ? -28.013 -9.032 16.625 1.00 95.31 105 GLY A N 1
ATOM 818 C CA . GLY A 1 105 ? -28.134 -10.259 17.419 1.00 95.31 105 GLY A CA 1
ATOM 819 C C . GLY A 1 105 ? -27.079 -11.327 17.103 1.00 95.31 105 GLY A C 1
ATOM 820 O O . GLY A 1 105 ? -26.950 -12.305 17.835 1.00 95.31 105 GLY A O 1
ATOM 821 N N . GLN A 1 106 ? -26.280 -11.163 16.041 1.00 96.31 106 GLN A N 1
ATOM 822 C CA . GLN A 1 106 ? -25.204 -12.108 15.735 1.00 96.31 106 GLN A CA 1
ATOM 823 C C . GLN A 1 106 ? -23.988 -11.849 16.622 1.00 96.31 106 GLN A C 1
ATOM 825 O O . GLN A 1 106 ? -23.537 -10.708 16.767 1.00 96.31 106 GLN A O 1
ATOM 830 N N . SER A 1 107 ? -23.397 -12.926 17.145 1.00 96.62 107 SER A N 1
ATOM 831 C CA . SER A 1 107 ? -22.078 -12.846 17.762 1.00 96.62 107 SER A CA 1
ATOM 832 C C . SER A 1 107 ? -20.985 -12.933 16.702 1.00 96.62 107 SER A C 1
ATOM 834 O O . SER A 1 107 ? -20.938 -13.880 15.917 1.00 96.62 107 SER A O 1
ATOM 836 N N . ILE A 1 108 ? -20.103 -11.936 16.676 1.00 96.25 108 ILE A N 1
ATOM 837 C CA . ILE A 1 108 ? -19.015 -11.830 15.704 1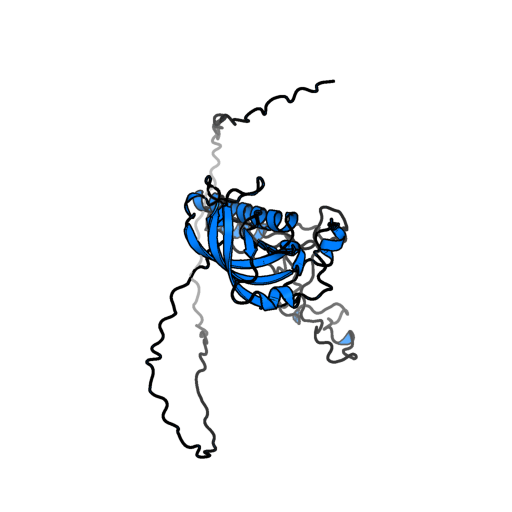.00 96.25 108 ILE A CA 1
ATOM 838 C C . ILE A 1 108 ? -17.698 -11.482 16.391 1.00 96.25 108 ILE A C 1
ATOM 840 O O . ILE A 1 108 ? -17.679 -10.911 17.482 1.00 96.25 108 ILE A O 1
ATOM 844 N N . ALA A 1 109 ? -16.595 -11.781 15.709 1.00 96.25 109 ALA A N 1
ATOM 845 C CA . ALA A 1 109 ? -15.267 -11.324 16.084 1.00 96.25 109 ALA A CA 1
ATOM 846 C C . ALA A 1 109 ? -14.696 -10.405 14.999 1.00 96.25 109 ALA A C 1
ATOM 848 O O . ALA A 1 109 ? -14.766 -10.722 13.808 1.00 96.25 109 ALA A O 1
ATOM 849 N N . VAL A 1 110 ? -14.115 -9.279 15.411 1.00 96.56 110 VAL A N 1
ATOM 850 C CA . VAL A 1 110 ? -13.397 -8.356 14.527 1.00 96.56 110 VAL A CA 1
ATOM 851 C C . VAL A 1 110 ? -11.974 -8.149 15.030 1.00 96.56 110 VAL A C 1
ATOM 853 O O . VAL A 1 110 ? -11.702 -8.134 16.229 1.00 96.56 110 VAL A O 1
ATOM 856 N N . MET A 1 111 ? -11.049 -8.000 14.087 1.00 97.00 111 MET A N 1
ATOM 857 C CA . MET A 1 111 ? -9.631 -7.777 14.355 1.00 97.00 111 MET A CA 1
ATOM 858 C C . MET A 1 111 ? -9.178 -6.516 13.648 1.00 97.00 111 MET A C 1
ATOM 860 O O . MET A 1 111 ? -9.499 -6.319 12.476 1.00 97.00 111 MET A O 1
ATOM 864 N N . GLY A 1 112 ? -8.385 -5.692 14.319 1.00 97.00 112 GLY A N 1
ATOM 865 C CA . GLY A 1 112 ? -7.852 -4.488 13.700 1.00 97.00 112 GLY A CA 1
ATOM 866 C C . GLY A 1 112 ? -7.052 -3.640 14.668 1.00 97.00 112 GLY A C 1
ATOM 867 O O . GLY A 1 112 ? -6.612 -4.108 15.717 1.00 97.00 112 GLY A O 1
ATOM 868 N N . TRP A 1 113 ? -6.874 -2.379 14.297 1.00 97.12 113 TRP A N 1
ATOM 869 C CA . TRP A 1 113 ? -6.163 -1.394 15.097 1.00 97.12 113 TRP A CA 1
ATOM 870 C C . TRP A 1 113 ? -7.137 -0.433 15.760 1.00 97.12 113 TRP A C 1
ATOM 872 O O . TRP A 1 113 ? -8.085 0.047 15.128 1.00 97.12 113 TRP A O 1
ATOM 882 N N . VAL A 1 114 ? -6.861 -0.110 17.020 1.00 96.56 114 VAL A N 1
ATOM 883 C CA . VAL A 1 114 ? -7.597 0.895 17.782 1.00 96.56 114 VAL A CA 1
ATOM 884 C C . VAL A 1 114 ? -7.324 2.271 17.183 1.00 96.56 114 VAL A C 1
ATOM 886 O O . VAL A 1 114 ? -6.189 2.751 17.161 1.00 96.56 114 VAL A O 1
ATOM 889 N N . ARG A 1 115 ? -8.374 2.919 16.679 1.00 94.62 115 ARG A N 1
ATOM 890 C CA . ARG A 1 115 ? -8.322 4.272 16.108 1.00 94.62 115 ARG A CA 1
ATOM 891 C C . ARG A 1 115 ? -8.533 5.339 17.161 1.00 94.62 115 ARG A C 1
ATOM 893 O O . ARG A 1 115 ? -7.874 6.373 17.115 1.00 94.62 115 ARG A O 1
ATOM 900 N N . THR A 1 116 ? -9.463 5.096 18.075 1.00 93.88 116 THR A N 1
ATOM 901 C CA . THR A 1 116 ? -9.726 5.961 19.221 1.00 93.88 116 THR A CA 1
ATOM 902 C C . THR A 1 116 ? -10.235 5.120 20.375 1.00 93.88 116 THR A C 1
ATOM 904 O O . THR A 1 116 ? -11.024 4.202 20.157 1.00 93.88 116 THR A O 1
ATOM 907 N N . LEU A 1 117 ? -9.848 5.495 21.586 1.00 94.06 117 LEU A N 1
ATOM 908 C CA . LEU A 1 117 ? -10.356 4.932 22.827 1.00 94.06 117 LEU A CA 1
ATOM 909 C C . LEU A 1 117 ? -10.890 6.082 23.682 1.00 94.06 117 LEU A C 1
ATOM 911 O O . LEU A 1 117 ? -10.205 7.093 23.851 1.00 94.06 117 LEU A O 1
ATOM 915 N N . ARG A 1 118 ? -12.127 5.965 24.160 1.00 93.12 118 ARG A N 1
ATOM 916 C CA . ARG A 1 118 ? -12.765 6.934 25.056 1.00 93.12 118 ARG A CA 1
ATOM 917 C C . ARG A 1 118 ? -13.304 6.187 26.262 1.00 93.12 118 ARG A C 1
ATOM 919 O O . ARG A 1 118 ? -14.299 5.481 26.138 1.00 93.12 118 ARG A O 1
ATOM 926 N N . VAL A 1 119 ? -12.641 6.362 27.393 1.00 91.50 119 VAL A N 1
ATOM 927 C CA . VAL A 1 119 ? -13.048 5.787 28.674 1.00 91.50 119 VAL A CA 1
ATOM 928 C C . VAL A 1 119 ? -14.000 6.773 29.351 1.00 91.50 119 VAL A C 1
ATOM 930 O O . VAL A 1 119 ? -13.667 7.952 29.487 1.00 91.50 119 VAL A O 1
ATOM 933 N N . GLN A 1 120 ? -15.200 6.319 29.706 1.00 89.69 120 GLN A N 1
ATOM 934 C CA . GLN A 1 120 ? -16.135 7.038 30.578 1.00 89.69 120 GLN A CA 1
ATOM 935 C C . GLN A 1 120 ? -16.280 6.269 31.897 1.00 89.69 120 GLN A C 1
ATOM 937 O O . GLN A 1 120 ? -15.727 5.184 32.044 1.00 89.69 120 GLN A O 1
ATOM 942 N N . SER A 1 121 ? -17.013 6.827 32.863 1.00 82.81 121 SER A N 1
ATOM 943 C CA . SER A 1 121 ? -17.126 6.263 34.215 1.00 82.81 121 SER A CA 1
ATOM 944 C C . SER A 1 121 ? -17.699 4.842 34.262 1.00 82.81 121 SER A C 1
ATOM 946 O O . SER A 1 121 ? -17.284 4.068 35.114 1.00 82.81 121 SER A O 1
ATOM 948 N N . SER A 1 122 ? -18.629 4.491 33.368 1.00 85.94 122 SER A N 1
ATOM 949 C CA . SER A 1 122 ? -19.275 3.167 33.341 1.00 85.94 122 SER A CA 1
ATOM 950 C C . SER A 1 122 ? -19.052 2.373 32.054 1.00 85.94 122 SER A C 1
ATOM 952 O O . SER A 1 122 ? -19.266 1.165 32.036 1.00 85.94 122 SER A O 1
ATOM 954 N N . VAL A 1 123 ? -18.659 3.037 30.964 1.00 93.19 123 VAL A N 1
ATOM 955 C CA . VAL A 1 123 ? -18.570 2.434 29.630 1.00 93.19 123 VAL A CA 1
ATOM 956 C C . VAL A 1 123 ? -17.353 2.976 28.893 1.00 93.19 123 VAL A C 1
ATOM 958 O O . VAL A 1 123 ? -17.086 4.179 28.889 1.00 93.19 123 VAL A O 1
ATOM 961 N N . THR A 1 124 ? -16.645 2.096 28.196 1.00 95.38 124 THR A N 1
ATOM 962 C CA . THR A 1 124 ? -15.564 2.462 27.285 1.00 95.38 124 THR A CA 1
ATOM 963 C C . THR A 1 124 ? -15.998 2.291 25.835 1.00 95.38 124 THR A C 1
ATOM 965 O O . THR A 1 124 ? -16.454 1.229 25.413 1.00 95.38 124 THR A O 1
ATOM 968 N N . PHE A 1 125 ? -15.805 3.344 25.040 1.00 95.56 125 PHE A N 1
ATOM 969 C CA . PHE A 1 125 ? -16.040 3.339 23.600 1.00 95.56 125 PHE A CA 1
ATOM 970 C C . PHE A 1 125 ? -14.714 3.216 22.855 1.00 95.56 125 PHE A C 1
ATOM 972 O O . PHE A 1 125 ? -13.889 4.138 22.859 1.00 95.56 125 PHE A O 1
ATOM 979 N N . MET A 1 126 ? -14.532 2.095 22.165 1.00 96.44 126 MET A N 1
ATOM 980 C CA . MET A 1 126 ? -13.358 1.815 21.348 1.00 96.44 126 MET A CA 1
ATOM 981 C C . MET A 1 126 ? -13.744 1.748 19.870 1.00 96.44 126 MET A C 1
ATOM 983 O O . MET A 1 126 ? -14.647 1.016 19.487 1.00 96.44 126 MET A O 1
ATOM 987 N N . GLU A 1 127 ? -13.042 2.480 19.011 1.00 96.31 127 GLU A N 1
ATOM 988 C CA . GLU A 1 127 ? -13.214 2.370 17.559 1.00 96.31 127 GLU A CA 1
ATOM 989 C C . GLU A 1 127 ? -12.093 1.521 16.961 1.00 96.31 127 GLU A C 1
ATOM 991 O O . GLU A 1 127 ? -10.917 1.869 17.087 1.00 96.31 127 GLU A O 1
ATOM 996 N N . VAL A 1 128 ? -12.453 0.442 16.267 1.00 97.31 128 VAL A N 1
ATOM 997 C CA . VAL A 1 128 ? -11.510 -0.470 15.603 1.00 97.31 128 VAL A CA 1
ATOM 998 C C . VAL A 1 128 ? -11.614 -0.316 14.087 1.00 97.31 128 VAL A C 1
ATOM 1000 O O . VAL A 1 128 ? -12.711 -0.212 13.533 1.00 97.31 128 VAL A O 1
ATOM 1003 N N . ASN A 1 129 ? -10.471 -0.309 13.398 1.00 97.06 129 ASN A N 1
ATOM 1004 C CA . ASN A 1 129 ? -10.402 -0.330 11.937 1.00 97.06 129 ASN A CA 1
ATOM 1005 C C . ASN A 1 129 ? -9.444 -1.427 11.458 1.00 97.06 129 ASN A C 1
ATOM 1007 O O . ASN A 1 129 ? -8.337 -1.559 11.977 1.00 97.06 129 ASN A O 1
ATOM 1011 N N . ASP A 1 130 ? -9.855 -2.189 10.449 1.00 96.81 130 ASP A N 1
ATOM 1012 C CA . ASP A 1 130 ? -9.103 -3.320 9.888 1.00 96.81 130 ASP A CA 1
ATOM 1013 C C . ASP A 1 130 ? -8.519 -3.024 8.489 1.00 96.81 130 ASP A C 1
ATOM 1015 O O . ASP A 1 130 ? -7.972 -3.919 7.838 1.00 96.81 130 ASP A O 1
ATOM 1019 N N . GLY A 1 131 ? -8.670 -1.782 8.007 1.00 95.62 131 GLY A N 1
ATOM 1020 C CA . GLY A 1 131 ? -8.248 -1.307 6.688 1.00 95.62 131 GLY A CA 1
ATOM 1021 C C . GLY A 1 131 ? -9.202 -1.636 5.533 1.00 95.62 131 GLY A C 1
ATOM 1022 O O . GLY A 1 131 ? -9.050 -1.073 4.443 1.00 95.62 131 GLY A O 1
ATOM 1023 N N . SER A 1 132 ? -10.203 -2.497 5.750 1.00 95.81 132 SER A N 1
ATOM 1024 C CA . SER A 1 132 ? -11.086 -2.993 4.684 1.00 95.81 132 SER A CA 1
ATOM 1025 C C . SER A 1 132 ? -12.010 -1.918 4.105 1.00 95.81 132 SER A C 1
ATOM 1027 O O . SER A 1 132 ? -12.308 -1.940 2.913 1.00 95.81 132 SER A O 1
ATOM 1029 N N . CYS A 1 133 ? -12.414 -0.941 4.916 1.00 94.69 133 CYS A N 1
ATOM 1030 C CA . CYS A 1 133 ? -13.214 0.211 4.505 1.00 94.69 133 CYS A CA 1
ATOM 1031 C C . CYS A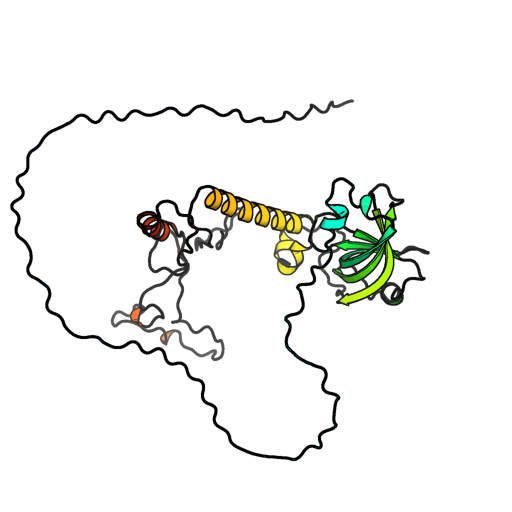 1 133 ? -12.794 1.487 5.249 1.00 94.69 133 CYS A C 1
ATOM 1033 O O . CYS A 1 133 ? -11.911 1.478 6.108 1.00 94.69 133 CYS A O 1
ATOM 1035 N N . LEU A 1 134 ? -13.421 2.614 4.898 1.00 93.81 134 LEU A N 1
ATOM 1036 C CA . LEU A 1 134 ? -13.217 3.883 5.601 1.00 93.81 134 LEU A CA 1
ATOM 1037 C C . LEU A 1 134 ? -13.866 3.882 6.995 1.00 93.81 134 LEU A C 1
ATOM 1039 O O . LEU A 1 134 ? -13.317 4.469 7.923 1.00 93.81 134 LEU A O 1
ATOM 1043 N N . SER A 1 135 ? -15.015 3.221 7.132 1.00 93.75 135 SER A N 1
ATOM 1044 C CA . SER A 1 135 ? -15.794 3.173 8.370 1.00 93.75 135 SER A CA 1
ATOM 1045 C C . SER A 1 135 ? -15.113 2.335 9.452 1.00 93.75 135 SER A C 1
ATOM 1047 O O . SER A 1 135 ? -14.565 1.272 9.169 1.00 93.75 135 SER A O 1
ATOM 1049 N N . ASN A 1 136 ? -15.204 2.791 10.702 1.00 95.44 136 ASN A N 1
ATOM 1050 C CA . ASN A 1 136 ? -14.758 2.043 11.879 1.00 95.44 136 ASN A CA 1
ATOM 1051 C C . ASN A 1 136 ? -15.897 1.173 12.433 1.00 95.44 136 ASN A C 1
ATOM 1053 O O . ASN A 1 136 ? -17.081 1.472 12.226 1.00 95.44 136 ASN A O 1
ATOM 1057 N N . MET A 1 137 ? -15.538 0.127 13.176 1.00 96.50 137 MET A N 1
ATOM 1058 C CA . MET A 1 137 ? -16.460 -0.594 14.051 1.00 96.50 137 MET A CA 1
ATOM 1059 C C . MET A 1 137 ? -16.391 0.008 15.457 1.00 96.50 137 MET A C 1
ATOM 1061 O O . MET A 1 137 ? -15.325 0.000 16.074 1.00 96.50 137 MET A O 1
ATOM 1065 N N . GLN A 1 138 ? -17.514 0.539 15.949 1.00 97.00 138 GLN A N 1
ATOM 1066 C CA . GLN A 1 138 ? -17.623 0.978 17.339 1.00 97.00 138 GLN A CA 1
ATOM 1067 C C . GLN A 1 138 ? -17.835 -0.251 18.222 1.00 97.00 138 GLN A C 1
ATOM 1069 O O . GLN A 1 138 ? -18.731 -1.050 17.967 1.00 97.00 138 GLN A O 1
ATOM 1074 N N . CYS A 1 139 ? -16.999 -0.385 19.239 1.00 97.19 139 CYS A N 1
ATOM 1075 C CA . CYS A 1 139 ? -17.020 -1.443 20.232 1.00 97.19 139 CYS A CA 1
ATOM 1076 C C . CYS A 1 139 ? -17.329 -0.802 21.587 1.00 97.19 139 CYS A C 1
ATOM 1078 O O . CYS A 1 139 ? -16.645 0.143 21.991 1.00 97.19 139 CYS A O 1
ATOM 1080 N N . VAL A 1 140 ? -18.366 -1.293 22.255 1.00 96.56 140 VAL A N 1
ATOM 1081 C CA . VAL A 1 140 ? -18.823 -0.820 23.564 1.00 96.56 140 VAL A CA 1
ATOM 1082 C C . VAL A 1 140 ? -18.404 -1.850 24.603 1.00 96.56 140 VAL A C 1
ATOM 1084 O O . VAL A 1 140 ? -18.779 -3.019 24.491 1.00 96.56 140 VAL A O 1
ATOM 1087 N N . LEU A 1 141 ? -17.598 -1.425 25.572 1.00 96.31 141 LEU A N 1
ATOM 1088 C CA . LEU A 1 141 ? -17.050 -2.273 26.624 1.00 96.31 141 LEU A CA 1
ATOM 1089 C C . LEU A 1 141 ? -17.564 -1.788 27.981 1.00 96.31 141 LEU A C 1
ATOM 1091 O O . LEU A 1 141 ? -17.405 -0.610 28.300 1.00 96.31 141 LEU A O 1
ATOM 1095 N N . GLY A 1 142 ? -18.167 -2.685 28.755 1.00 94.38 142 GLY A N 1
ATOM 1096 C CA . GLY A 1 142 ? -18.421 -2.490 30.183 1.00 94.38 142 GLY A CA 1
ATOM 1097 C C . GLY A 1 142 ? -17.335 -3.158 31.033 1.00 94.38 142 GLY A C 1
ATOM 1098 O O . GLY A 1 142 ? -16.456 -3.840 30.497 1.00 94.38 142 GLY A O 1
ATOM 1099 N N . SER A 1 143 ? -17.391 -2.970 32.351 1.00 92.06 143 SER A N 1
ATOM 1100 C CA . SER A 1 143 ? -16.441 -3.580 33.295 1.00 92.06 143 SER A CA 1
ATOM 1101 C C . SER A 1 143 ? -16.575 -5.104 33.388 1.00 92.06 143 SER A C 1
ATOM 1103 O O . SER A 1 143 ? -15.649 -5.780 33.823 1.00 92.06 143 SER A O 1
ATOM 1105 N N . GLU A 1 144 ? -17.702 -5.660 32.941 1.00 93.94 144 GLU A N 1
ATOM 1106 C CA . GLU A 1 144 ? -17.983 -7.097 32.910 1.00 93.94 144 GLU A CA 1
ATOM 1107 C C . GLU A 1 144 ? -17.289 -7.855 31.764 1.00 93.94 144 GLU A C 1
ATOM 1109 O O . GLU A 1 144 ? -17.379 -9.080 31.687 1.00 93.94 144 GLU A O 1
ATOM 1114 N N . VAL A 1 145 ? -16.639 -7.145 30.838 1.00 95.88 145 VAL A N 1
ATOM 1115 C CA . VAL A 1 145 ? -16.028 -7.742 29.644 1.00 95.88 145 VAL A CA 1
ATOM 1116 C C . VAL A 1 145 ? -14.789 -8.565 30.002 1.00 95.88 145 VAL A C 1
ATOM 1118 O O . VAL A 1 145 ? -13.878 -8.089 30.679 1.00 95.88 145 VAL A O 1
ATOM 1121 N N . GLU A 1 146 ? -14.686 -9.782 29.458 1.00 97.06 146 GLU A N 1
ATOM 1122 C CA . GLU A 1 146 ? -13.484 -10.606 29.614 1.00 97.06 146 GLU A CA 1
ATOM 1123 C C . GLU A 1 146 ? -12.280 -9.914 28.944 1.00 97.06 146 GLU A C 1
ATOM 1125 O O . GLU A 1 146 ? -12.290 -9.661 27.735 1.00 97.06 146 GLU A O 1
ATOM 1130 N N . GLY A 1 147 ? -11.238 -9.615 29.725 1.00 93.56 147 GLY A N 1
ATOM 1131 C CA . GLY A 1 147 ? -10.038 -8.910 29.263 1.00 93.56 147 GLY A CA 1
ATOM 1132 C C . GLY A 1 147 ? -10.079 -7.382 29.420 1.00 93.56 147 GLY A C 1
ATOM 1133 O O . GLY A 1 147 ? -9.201 -6.695 28.890 1.00 93.56 147 GLY A O 1
ATOM 1134 N N . TYR A 1 148 ? -11.088 -6.829 30.104 1.00 94.50 148 TYR A N 1
ATOM 1135 C CA . TYR A 1 148 ? -11.216 -5.382 30.328 1.00 94.50 148 TYR A CA 1
ATOM 1136 C C . TYR A 1 148 ? -10.078 -4.778 31.175 1.00 94.50 148 TYR A C 1
ATOM 1138 O O . TYR A 1 148 ? -9.714 -3.618 30.989 1.00 94.50 148 TYR A O 1
ATOM 1146 N N . ASP A 1 149 ? -9.428 -5.584 32.011 1.00 94.06 149 ASP A N 1
ATOM 1147 C CA . ASP A 1 149 ? -8.212 -5.254 32.767 1.00 94.06 149 ASP A CA 1
ATOM 1148 C C . ASP A 1 149 ? -7.069 -4.727 31.871 1.00 94.06 149 ASP A C 1
ATOM 1150 O O . ASP A 1 149 ? -6.300 -3.836 32.247 1.00 94.06 149 ASP A O 1
ATOM 1154 N N . GLN A 1 150 ? -6.983 -5.206 30.627 1.00 92.31 150 GLN A N 1
ATOM 1155 C CA . GLN A 1 150 ? -6.011 -4.725 29.636 1.00 92.31 150 GLN A CA 1
ATOM 1156 C C . GLN A 1 150 ? -6.309 -3.288 29.173 1.00 92.31 150 GLN A C 1
ATOM 1158 O O . GLN A 1 150 ? -5.404 -2.564 28.749 1.00 92.31 150 GLN A O 1
ATOM 1163 N N . VAL A 1 151 ? -7.576 -2.875 29.229 1.00 90.94 151 VAL A N 1
ATOM 1164 C CA . VAL A 1 151 ? -8.012 -1.510 28.920 1.00 90.94 151 VAL A CA 1
ATOM 1165 C C . VAL A 1 151 ? -7.776 -0.605 30.128 1.00 90.94 151 VAL A C 1
ATOM 1167 O O . VAL A 1 151 ? -7.185 0.461 29.962 1.00 90.94 151 VAL A O 1
ATOM 1170 N N . GLU A 1 152 ? -8.155 -1.043 31.333 1.00 89.19 152 GLU A N 1
ATOM 1171 C CA . GLU A 1 152 ? -7.951 -0.280 32.577 1.00 89.19 152 GLU A CA 1
ATOM 1172 C C . GLU A 1 152 ? -6.472 -0.041 32.892 1.00 89.19 152 GLU A C 1
ATOM 1174 O O . GLU A 1 152 ? -6.089 1.069 33.255 1.00 89.19 152 GLU A O 1
ATOM 1179 N N . SER A 1 153 ? -5.617 -1.044 32.673 1.00 89.56 153 SER A N 1
ATOM 1180 C CA . SER A 1 153 ? -4.160 -0.917 32.835 1.00 89.56 153 SER A CA 1
ATOM 1181 C C . SER A 1 153 ? -3.496 0.020 31.816 1.00 89.56 153 SER A C 1
ATOM 1183 O O . SER A 1 153 ? -2.293 0.267 31.901 1.00 89.56 153 SER A O 1
ATOM 1185 N N . GLY A 1 154 ? -4.237 0.511 30.815 1.00 89.50 154 GLY A N 1
ATOM 1186 C CA . GLY A 1 154 ? -3.709 1.348 29.736 1.00 89.50 154 GLY A CA 1
ATOM 1187 C C . GLY A 1 154 ? -2.916 0.581 28.671 1.00 89.50 154 GLY A C 1
ATOM 1188 O O . GLY A 1 154 ? -2.318 1.203 27.790 1.00 89.50 154 GLY A O 1
ATOM 1189 N N . SER A 1 155 ? -2.916 -0.759 28.706 1.00 90.94 155 SER A N 1
ATOM 1190 C CA . SER A 1 155 ? -2.221 -1.587 27.706 1.00 90.94 155 SER A CA 1
ATOM 1191 C C . SER A 1 155 ? -2.864 -1.484 26.317 1.00 90.94 155 SER A C 1
ATOM 1193 O O . SER A 1 155 ? -2.170 -1.557 25.298 1.00 90.94 155 SER A O 1
ATOM 1195 N N . VAL A 1 156 ? -4.186 -1.295 26.263 1.00 94.25 156 VAL A N 1
ATOM 1196 C CA . VAL A 1 156 ? -4.924 -0.989 25.031 1.00 94.25 156 VAL A CA 1
ATOM 1197 C C . VAL A 1 156 ? -4.917 0.524 24.810 1.00 94.25 156 VAL A C 1
ATOM 1199 O O . VAL A 1 156 ? -5.598 1.271 25.504 1.00 94.25 156 VAL A O 1
ATOM 1202 N N . SER A 1 157 ? -4.170 0.986 23.809 1.00 94.06 157 SER A N 1
ATOM 1203 C CA . SER A 1 157 ? -4.042 2.406 23.465 1.00 94.06 157 SER A CA 1
ATOM 1204 C C . SER A 1 157 ? -4.282 2.654 21.970 1.00 94.06 157 SER A C 1
ATOM 1206 O O . SER A 1 157 ? -4.472 1.727 21.180 1.00 94.06 157 SER A O 1
ATOM 1208 N N . THR A 1 158 ? -4.314 3.923 21.547 1.00 94.56 158 THR A N 1
ATOM 1209 C CA . THR A 1 158 ? -4.455 4.255 20.117 1.00 94.56 158 THR A CA 1
ATOM 1210 C C . THR A 1 158 ? -3.269 3.695 19.332 1.00 94.56 158 THR A C 1
ATOM 1212 O O . THR A 1 158 ? -2.124 3.964 19.675 1.00 94.56 158 THR A O 1
ATOM 1215 N N . GLY A 1 159 ? -3.547 2.947 18.263 1.00 94.44 159 GLY A N 1
ATOM 1216 C CA . GLY A 1 159 ? -2.539 2.244 17.467 1.00 94.44 159 GLY A CA 1
ATOM 1217 C C . GLY A 1 159 ? -2.333 0.780 17.861 1.00 94.44 159 GLY A C 1
ATOM 1218 O O . GLY A 1 159 ? -1.744 0.039 17.070 1.00 94.44 159 GLY A O 1
ATOM 1219 N N . ALA A 1 160 ? -2.854 0.339 19.014 1.00 96.31 160 ALA A N 1
ATOM 1220 C CA . ALA A 1 160 ? -2.754 -1.051 19.459 1.00 96.31 160 ALA A CA 1
ATOM 1221 C C . ALA A 1 160 ? -3.565 -1.983 18.551 1.00 96.31 160 ALA A C 1
ATOM 1223 O O . ALA A 1 160 ? -4.600 -1.591 18.002 1.00 96.31 160 ALA A O 1
ATOM 1224 N N . SER A 1 161 ? -3.100 -3.220 18.386 1.00 97.31 161 SER A N 1
ATOM 1225 C CA . SER A 1 161 ? -3.836 -4.253 17.650 1.00 97.31 161 SER A CA 1
ATOM 1226 C C . SER A 1 161 ? -4.626 -5.133 18.608 1.00 97.31 161 SER A C 1
ATOM 1228 O O . SER A 1 161 ? -4.072 -5.650 19.579 1.00 97.31 161 SER A O 1
ATOM 1230 N N . VAL A 1 162 ? -5.905 -5.331 18.303 1.00 97.81 162 VAL A N 1
ATOM 1231 C CA . VAL A 1 162 ? -6.849 -6.046 19.165 1.00 97.81 162 VAL A CA 1
ATOM 1232 C C . VAL A 1 162 ? -7.656 -7.065 18.371 1.00 97.81 162 VAL A C 1
ATOM 1234 O O . VAL A 1 162 ? -7.954 -6.872 17.187 1.00 97.81 162 VAL A O 1
ATOM 1237 N N . TRP A 1 163 ? -8.032 -8.137 19.055 1.00 97.69 163 TRP A N 1
ATOM 1238 C CA . TRP A 1 163 ? -9.105 -9.041 18.671 1.00 97.69 163 TRP A CA 1
ATOM 1239 C C . TRP A 1 163 ? -10.263 -8.805 19.636 1.00 97.69 163 TRP A C 1
ATOM 1241 O O . TRP A 1 163 ? -10.072 -8.861 20.851 1.00 97.69 163 TRP A O 1
ATOM 1251 N N . VAL A 1 164 ? -11.450 -8.506 19.115 1.00 97.56 164 VAL A N 1
ATOM 1252 C CA . VAL A 1 164 ? -12.644 -8.293 19.939 1.00 97.56 164 VAL A CA 1
ATOM 1253 C C . VAL A 1 164 ? -13.785 -9.160 19.451 1.00 97.56 164 VAL A C 1
ATOM 1255 O O . VAL A 1 164 ? -14.068 -9.214 18.254 1.00 97.56 164 VAL A O 1
ATOM 1258 N N . GLN A 1 165 ? -14.455 -9.814 20.390 1.00 97.81 165 GLN A N 1
ATOM 1259 C CA . GLN A 1 165 ? -15.642 -10.617 20.149 1.00 97.81 165 GLN A CA 1
ATOM 1260 C C . GLN A 1 165 ? -16.809 -10.036 20.930 1.00 97.81 165 GLN A C 1
ATOM 1262 O O . GLN A 1 165 ? -16.681 -9.670 22.099 1.00 97.81 165 GLN A O 1
ATOM 1267 N N . GLY A 1 166 ? -17.961 -9.958 20.282 1.00 97.31 166 GLY A N 1
ATOM 1268 C CA . GLY A 1 166 ? -19.153 -9.376 20.872 1.00 97.31 166 GLY A CA 1
ATOM 1269 C C . GLY A 1 166 ? -20.399 -9.694 20.073 1.00 97.31 166 GLY A C 1
ATOM 1270 O O . GLY A 1 166 ? -20.385 -10.551 19.190 1.00 97.31 166 GLY A O 1
ATOM 1271 N N . GLU A 1 167 ? -21.473 -8.997 20.400 1.00 97.62 167 GLU A N 1
ATOM 1272 C CA . GLU A 1 167 ? -22.770 -9.095 19.741 1.00 97.62 167 GLU A CA 1
ATOM 1273 C C . GLU A 1 167 ? -23.091 -7.789 19.019 1.00 97.62 167 GLU A C 1
ATOM 1275 O O . GLU A 1 167 ? -22.883 -6.703 19.564 1.00 97.62 167 GLU A O 1
ATOM 1280 N N . VAL A 1 168 ? -23.553 -7.887 17.773 1.00 97.25 168 VAL A N 1
ATOM 1281 C CA . VAL A 1 168 ? -23.958 -6.711 16.999 1.00 97.25 168 VAL A CA 1
ATOM 1282 C C . VAL A 1 168 ? -25.308 -6.231 17.509 1.00 97.25 168 VAL A C 1
ATOM 1284 O O . VAL A 1 168 ? -26.283 -6.979 17.488 1.00 97.25 168 VAL A O 1
ATOM 1287 N N . VAL A 1 169 ? -25.383 -4.970 17.913 1.00 97.00 169 VAL A N 1
ATOM 1288 C CA . VAL A 1 169 ? -26.614 -4.340 18.396 1.00 97.00 169 VAL A CA 1
ATOM 1289 C C . VAL A 1 169 ? -26.894 -3.054 17.616 1.00 97.00 169 VAL A C 1
ATOM 1291 O O . VAL A 1 169 ? -25.960 -2.452 17.068 1.00 97.00 169 VAL A O 1
ATOM 1294 N N . PRO A 1 170 ? -28.161 -2.609 17.530 1.00 95.69 170 PRO A N 1
ATOM 1295 C CA . PRO A 1 170 ? -28.474 -1.288 17.009 1.00 95.69 170 PRO A CA 1
ATOM 1296 C C . PRO A 1 170 ? -27.781 -0.234 17.870 1.00 95.69 170 PRO A C 1
ATOM 1298 O O . PRO A 1 170 ? -27.849 -0.279 19.097 1.00 95.69 170 PRO A O 1
ATOM 1301 N N . SER A 1 171 ? -27.098 0.703 17.223 1.00 93.56 171 SER A N 1
ATOM 1302 C CA . SER A 1 171 ? -26.408 1.775 17.932 1.00 93.56 171 SER A CA 1
ATOM 1303 C C . SER A 1 171 ? -27.412 2.785 18.471 1.00 93.56 171 SER A C 1
ATOM 1305 O O . SER A 1 171 ? -28.310 3.219 17.751 1.00 93.56 171 SER A O 1
ATOM 1307 N N . GLN A 1 172 ? -27.211 3.221 19.713 1.00 88.88 172 GLN A N 1
ATOM 1308 C CA . GLN A 1 172 ? -27.982 4.328 20.291 1.00 88.88 172 GLN A CA 1
ATOM 1309 C C . GLN A 1 172 ? -27.511 5.704 19.785 1.00 88.88 172 GLN A C 1
ATOM 1311 O O . GLN A 1 172 ? -28.218 6.702 19.907 1.00 88.88 172 GLN A O 1
ATOM 1316 N N . GLY A 1 173 ? -26.300 5.781 19.222 1.00 84.38 173 GLY A N 1
ATOM 1317 C CA . GLY A 1 173 ? -25.731 7.012 18.679 1.00 84.38 173 GLY A CA 1
ATOM 1318 C C . GLY A 1 173 ? -26.163 7.286 17.238 1.00 84.38 173 GLY A C 1
ATOM 1319 O O . GLY A 1 173 ? -26.293 6.371 16.433 1.00 84.38 173 GLY A O 1
ATOM 1320 N N . SER A 1 174 ? -26.273 8.566 16.871 1.00 81.75 174 SER A N 1
ATOM 1321 C CA . SER A 1 174 ? -26.704 9.002 15.531 1.00 81.75 174 SER A CA 1
ATOM 1322 C C . SER A 1 174 ? -25.657 8.846 14.419 1.00 81.75 174 SER A C 1
ATOM 1324 O O . SER A 1 174 ? -25.977 9.007 13.245 1.00 81.75 174 SER A O 1
ATOM 1326 N N . LYS A 1 175 ? -24.393 8.559 14.759 1.00 86.56 175 LYS A N 1
ATOM 1327 C CA . LYS A 1 175 ? -23.276 8.510 13.794 1.00 86.56 175 LYS A CA 1
ATOM 1328 C C . LYS A 1 175 ? -23.078 7.145 13.131 1.00 86.56 175 LYS A C 1
ATOM 1330 O O . LYS A 1 175 ? -22.329 7.052 12.160 1.00 86.56 175 LYS A O 1
ATOM 1335 N N . GLN A 1 176 ? -23.711 6.096 13.646 1.00 89.88 176 GLN A N 1
ATOM 1336 C CA . GLN A 1 176 ? -23.611 4.742 13.113 1.00 89.88 176 GLN A CA 1
ATOM 1337 C C . GLN A 1 176 ? -24.908 3.979 13.377 1.00 89.88 176 GLN A C 1
ATOM 1339 O O . GLN A 1 176 ? -25.551 4.210 14.394 1.00 89.88 176 GLN A O 1
ATOM 1344 N N . LYS A 1 177 ? -25.276 3.052 12.485 1.00 93.38 177 LYS A N 1
ATOM 1345 C CA . LYS A 1 177 ? -26.497 2.241 12.640 1.00 93.38 177 LYS A CA 1
ATOM 1346 C C . LYS A 1 177 ? -26.335 1.069 13.607 1.00 93.38 177 LYS A C 1
ATOM 1348 O O . LYS A 1 177 ? -27.286 0.693 14.281 1.00 93.38 177 LYS A O 1
ATOM 1353 N N . VAL A 1 178 ? -25.130 0.508 13.692 1.00 96.25 178 VAL A N 1
ATOM 1354 C CA . VAL A 1 178 ? -24.812 -0.628 14.564 1.00 96.25 178 VAL A CA 1
ATOM 1355 C C . VAL A 1 178 ? -23.513 -0.407 15.324 1.00 96.25 178 VAL A C 1
ATOM 1357 O O . VAL A 1 178 ? -22.617 0.317 14.870 1.00 96.25 178 VAL A O 1
ATOM 1360 N N . GLU A 1 179 ? -23.411 -1.078 16.461 1.00 96.62 179 GLU A N 1
ATOM 1361 C CA . GLU A 1 179 ? -22.216 -1.169 17.292 1.00 96.62 179 GLU A CA 1
ATOM 1362 C C . GLU A 1 179 ? -22.044 -2.592 17.833 1.00 96.62 179 GLU A C 1
ATOM 1364 O O . GLU A 1 179 ? -22.955 -3.417 17.768 1.00 96.62 179 GLU A O 1
ATOM 1369 N N . LEU A 1 180 ? -20.845 -2.902 18.316 1.00 97.25 180 LEU A N 1
ATOM 1370 C CA . LEU A 1 180 ? -20.504 -4.206 18.865 1.00 97.25 180 LEU A CA 1
ATOM 1371 C C . LEU A 1 180 ? -20.488 -4.120 20.392 1.00 97.25 180 LEU A C 1
ATOM 1373 O O . LEU A 1 180 ? -19.578 -3.511 20.958 1.00 97.25 180 LEU A O 1
ATOM 1377 N N . LYS A 1 181 ? -21.457 -4.749 21.063 1.00 97.44 181 LYS A N 1
ATOM 1378 C CA . LYS A 1 181 ? -21.413 -4.941 22.517 1.00 97.44 181 LYS A CA 1
ATOM 1379 C C . LYS A 1 181 ? -20.411 -6.052 22.818 1.00 97.44 181 LYS A C 1
ATOM 1381 O O . LYS A 1 181 ? -20.659 -7.219 22.508 1.00 97.44 181 LYS A O 1
ATOM 1386 N N . VAL A 1 182 ? -19.243 -5.678 23.329 1.00 97.94 182 VAL A N 1
ATOM 1387 C CA . VAL A 1 182 ? -18.109 -6.594 23.488 1.00 97.94 182 VAL A CA 1
ATOM 1388 C C . VAL A 1 182 ? -18.391 -7.575 24.623 1.00 97.94 182 VAL A C 1
ATOM 1390 O O . VAL A 1 182 ? -18.935 -7.198 25.651 1.00 97.94 182 VAL A O 1
ATOM 1393 N N . LYS A 1 183 ? -18.030 -8.842 24.414 1.00 97.81 183 LYS A N 1
ATOM 1394 C CA . LYS A 1 183 ? -18.036 -9.905 25.432 1.00 97.81 183 LYS A CA 1
ATOM 1395 C C . LYS A 1 183 ? -16.610 -10.279 25.843 1.00 97.81 183 LYS A C 1
ATOM 1397 O O . LYS A 1 183 ? -16.371 -10.563 27.010 1.00 97.81 183 LYS A O 1
ATOM 1402 N N . LYS A 1 184 ? -15.664 -10.227 24.896 1.00 98.00 184 LYS A N 1
ATOM 1403 C CA . LYS A 1 184 ? -14.248 -10.544 25.112 1.00 98.00 184 LYS A CA 1
ATOM 1404 C C . LYS A 1 184 ? -13.328 -9.649 24.285 1.00 98.00 184 LYS A C 1
ATOM 1406 O O . LYS A 1 184 ? -13.585 -9.420 23.099 1.00 98.00 184 LYS A O 1
ATOM 1411 N N . ILE A 1 185 ? -12.231 -9.197 24.885 1.00 97.56 185 ILE A N 1
ATOM 1412 C CA . ILE A 1 185 ? -11.146 -8.462 24.227 1.00 97.56 185 ILE A CA 1
ATOM 1413 C C . ILE A 1 185 ? -9.798 -9.130 24.502 1.00 97.56 185 ILE A C 1
ATOM 1415 O O . ILE A 1 185 ? -9.489 -9.543 25.616 1.00 97.56 185 ILE A O 1
ATOM 1419 N N . VAL A 1 186 ? -8.974 -9.218 23.459 1.00 97.75 186 VAL A N 1
ATOM 1420 C CA . VAL A 1 186 ? -7.599 -9.710 23.541 1.00 97.75 186 VAL A CA 1
ATOM 1421 C C . VAL A 1 186 ? -6.674 -8.709 22.862 1.00 97.75 186 VAL A C 1
ATOM 1423 O O . VAL A 1 186 ? -6.832 -8.395 21.676 1.00 97.75 186 VAL A O 1
ATOM 1426 N N . LEU A 1 187 ? -5.688 -8.215 23.605 1.00 97.44 187 LEU A N 1
ATOM 1427 C CA . LEU A 1 187 ? -4.595 -7.429 23.055 1.00 97.44 187 LEU A CA 1
ATOM 1428 C C . LEU A 1 187 ? -3.641 -8.346 22.282 1.00 97.44 187 LEU A C 1
ATOM 1430 O O . LEU A 1 187 ? -3.027 -9.244 22.847 1.00 97.44 187 LEU A O 1
ATOM 1434 N N . LEU A 1 188 ? -3.493 -8.095 20.982 1.00 97.25 188 LEU A N 1
ATOM 1435 C CA . LEU A 1 188 ? -2.556 -8.832 20.127 1.00 97.25 188 LEU A CA 1
ATOM 1436 C C . LEU A 1 188 ? -1.182 -8.160 20.073 1.00 97.25 188 LEU A C 1
ATOM 1438 O O . LEU A 1 188 ? -0.168 -8.817 19.867 1.00 97.25 188 LEU A O 1
ATOM 1442 N N . GLY A 1 189 ? -1.151 -6.836 20.222 1.00 96.69 189 GLY A N 1
ATOM 1443 C CA . GLY A 1 189 ? 0.073 -6.055 20.107 1.00 96.69 189 GLY A CA 1
ATOM 1444 C C . GLY A 1 189 ? -0.098 -4.675 20.719 1.00 96.69 189 GLY A C 1
ATOM 1445 O O . GLY A 1 189 ? -1.026 -3.941 20.366 1.00 96.69 189 GLY A O 1
ATOM 1446 N N . LYS A 1 190 ? 0.804 -4.343 21.645 1.00 95.75 190 LYS A N 1
ATOM 1447 C CA . LYS A 1 190 ? 0.873 -3.037 22.308 1.00 95.75 190 LYS A CA 1
ATOM 1448 C C . LYS A 1 190 ? 1.251 -1.949 21.304 1.00 95.75 190 LYS A C 1
ATOM 1450 O O . LYS A 1 190 ? 1.934 -2.214 20.316 1.00 95.75 190 LYS A O 1
ATOM 1455 N N . SER A 1 191 ? 0.821 -0.722 21.577 1.00 92.88 191 SER A N 1
ATOM 1456 C CA . SER A 1 191 ? 1.286 0.459 20.852 1.00 92.88 191 SER A CA 1
ATOM 1457 C C . SER A 1 191 ? 2.114 1.332 21.771 1.00 92.88 191 SER A C 1
ATOM 1459 O O . SER A 1 191 ? 1.708 1.612 22.898 1.00 92.88 191 SER A O 1
ATOM 1461 N N . ASP A 1 192 ? 3.262 1.763 21.263 1.00 90.19 192 ASP A N 1
ATOM 1462 C CA . ASP A 1 192 ? 4.147 2.675 21.970 1.00 90.19 192 ASP A CA 1
ATOM 1463 C C . ASP A 1 192 ? 3.499 4.071 22.107 1.00 90.19 192 ASP A C 1
ATOM 1465 O O . ASP A 1 192 ? 2.824 4.523 21.170 1.00 90.19 192 ASP A O 1
ATOM 1469 N N . PRO A 1 193 ? 3.697 4.786 23.230 1.00 86.88 193 PRO A N 1
ATOM 1470 C CA . PRO A 1 193 ? 3.206 6.156 23.398 1.00 86.88 193 PRO A CA 1
ATOM 1471 C C . PRO A 1 193 ? 3.700 7.146 22.328 1.00 86.88 193 PRO A C 1
ATOM 1473 O O . PRO A 1 193 ? 3.007 8.120 22.030 1.00 86.88 193 PRO A O 1
ATOM 1476 N N . SER A 1 194 ? 4.855 6.887 21.703 1.00 89.38 194 SER A N 1
ATOM 1477 C CA . SER A 1 194 ? 5.406 7.671 20.585 1.00 89.38 194 SER A CA 1
ATOM 1478 C C . SER A 1 194 ? 4.672 7.466 19.252 1.00 89.38 194 SER A C 1
ATOM 1480 O O . SER A 1 194 ? 5.086 8.017 18.225 1.00 89.38 194 SER A O 1
ATOM 1482 N N . TYR A 1 195 ? 3.570 6.703 19.237 1.00 90.88 195 TYR A N 1
ATOM 1483 C CA . TYR A 1 195 ? 2.779 6.459 18.036 1.00 90.88 195 TYR A CA 1
ATOM 1484 C C . TYR A 1 195 ? 2.358 7.781 17.356 1.00 90.88 195 TYR A C 1
ATOM 1486 O O . TYR A 1 195 ? 1.596 8.573 17.923 1.00 90.88 195 TYR A O 1
ATOM 1494 N N . PRO A 1 196 ? 2.809 8.034 16.111 1.00 88.50 196 PRO A N 1
ATOM 1495 C CA . PRO A 1 196 ? 2.746 9.370 15.518 1.00 88.50 196 PRO A CA 1
ATOM 1496 C C . PRO A 1 196 ? 1.360 9.746 14.971 1.00 88.50 196 PRO A C 1
ATOM 1498 O O . PRO A 1 196 ? 1.113 10.913 14.671 1.00 88.50 196 PRO A O 1
ATOM 1501 N N . ILE A 1 197 ? 0.444 8.782 14.810 1.00 87.50 197 ILE A N 1
ATOM 1502 C CA . ILE A 1 197 ? -0.893 9.007 14.235 1.00 87.50 197 ILE A CA 1
ATOM 1503 C C . ILE A 1 197 ? -1.920 9.119 15.364 1.00 87.50 197 ILE A C 1
ATOM 1505 O O . ILE A 1 197 ? -2.731 8.225 15.601 1.00 87.50 197 ILE A O 1
ATOM 1509 N N . GLN A 1 198 ? -1.877 10.243 16.072 1.00 83.81 198 GLN A N 1
ATOM 1510 C CA . GLN A 1 198 ? -2.864 10.575 17.098 1.00 83.81 198 GLN A CA 1
ATOM 1511 C C . GLN A 1 198 ? -4.163 11.121 16.478 1.00 83.81 198 GLN A C 1
ATOM 1513 O O . GLN A 1 198 ? -4.230 11.422 15.284 1.00 83.81 198 GLN A O 1
ATOM 1518 N N . LYS A 1 199 ? -5.207 11.312 17.299 1.00 81.38 199 LYS A N 1
ATOM 1519 C CA . LYS A 1 199 ? -6.483 11.945 16.905 1.00 81.38 199 LYS A CA 1
ATOM 1520 C C . LYS A 1 199 ? -6.343 13.469 16.726 1.00 81.38 199 LYS A C 1
ATOM 1522 O O . LYS A 1 199 ? -7.099 14.252 17.295 1.00 81.38 199 LYS A O 1
ATOM 1527 N N . LYS A 1 200 ? -5.346 13.896 15.956 1.00 86.06 200 LYS A N 1
ATOM 1528 C CA . LYS A 1 200 ? -5.066 15.289 15.598 1.00 86.06 200 LYS A CA 1
ATOM 1529 C C . LYS A 1 200 ? -4.829 15.373 14.096 1.00 86.06 200 LYS A C 1
ATOM 1531 O O . LYS A 1 200 ? -4.513 14.379 13.444 1.00 86.06 200 LYS A O 1
ATOM 1536 N N . ARG A 1 201 ? -5.013 16.563 13.527 1.00 85.75 201 ARG A N 1
ATOM 1537 C CA . ARG A 1 201 ? -4.691 16.792 12.118 1.00 85.75 201 ARG A CA 1
ATOM 1538 C C . ARG A 1 201 ? -3.176 16.726 11.948 1.00 85.75 201 ARG A C 1
ATOM 1540 O O . ARG A 1 201 ? -2.447 17.402 12.662 1.00 85.75 201 ARG A O 1
ATOM 1547 N N . VAL A 1 202 ? -2.730 15.928 10.986 1.00 89.94 202 VAL A N 1
ATOM 1548 C CA . VAL A 1 202 ? -1.316 15.748 10.648 1.00 89.94 202 VAL A CA 1
ATOM 1549 C C . VAL A 1 202 ? -1.110 16.170 9.194 1.00 89.94 202 VAL A C 1
ATOM 1551 O O . VAL A 1 202 ? -1.963 15.890 8.346 1.00 89.94 202 VAL A O 1
ATOM 1554 N N . SER A 1 203 ? -0.017 16.880 8.901 1.00 94.06 203 SER A N 1
ATOM 1555 C CA . SER A 1 203 ? 0.303 17.318 7.538 1.00 94.06 203 SER A CA 1
ATOM 1556 C C . SER A 1 203 ? 0.683 16.136 6.641 1.00 94.06 203 SER A C 1
ATOM 1558 O O . SER A 1 203 ? 1.103 15.073 7.112 1.00 94.06 203 SER A O 1
ATOM 1560 N N . LYS A 1 204 ? 0.547 16.305 5.321 1.00 93.44 204 LYS A N 1
ATOM 1561 C CA . LYS A 1 204 ? 0.950 15.260 4.366 1.00 93.44 204 LYS A CA 1
ATOM 1562 C C . LYS A 1 204 ? 2.469 15.080 4.381 1.00 93.44 204 LYS A C 1
ATOM 1564 O O . LYS A 1 204 ? 2.939 13.959 4.238 1.00 93.44 204 LYS A O 1
ATOM 1569 N N . GLU A 1 205 ? 3.209 16.159 4.610 1.00 93.94 205 GLU A N 1
ATOM 1570 C CA . GLU A 1 205 ? 4.668 16.224 4.718 1.00 93.94 205 GLU A CA 1
ATOM 1571 C C . GLU A 1 205 ? 5.160 15.355 5.874 1.00 93.94 205 GLU A C 1
ATOM 1573 O O . GLU A 1 205 ? 5.985 14.470 5.665 1.00 93.94 205 GLU A O 1
ATOM 1578 N N . PHE A 1 206 ? 4.567 15.499 7.061 1.00 94.31 206 PHE A N 1
ATOM 1579 C CA . PHE A 1 206 ? 4.889 14.628 8.188 1.00 94.31 206 PHE A CA 1
ATOM 1580 C C . PHE A 1 206 ? 4.507 13.167 7.906 1.00 94.31 206 PHE A C 1
ATOM 1582 O O . PHE A 1 206 ? 5.268 12.250 8.197 1.00 94.31 206 PHE A O 1
ATOM 1589 N N . LEU A 1 207 ? 3.358 12.911 7.273 1.00 94.69 207 LEU A N 1
ATOM 1590 C CA . LEU A 1 207 ? 2.971 11.540 6.915 1.00 94.69 207 LEU A CA 1
ATOM 1591 C C . LEU A 1 207 ? 3.906 10.896 5.875 1.00 94.69 207 LEU A C 1
ATOM 1593 O O . LEU A 1 207 ? 3.979 9.667 5.825 1.00 94.69 207 LEU A O 1
ATOM 1597 N N . ARG A 1 208 ? 4.635 11.679 5.064 1.00 94.50 208 ARG A N 1
ATOM 1598 C CA . ARG A 1 208 ? 5.691 11.155 4.178 1.00 94.50 208 ARG A CA 1
ATOM 1599 C C . ARG A 1 208 ? 6.888 10.631 4.979 1.00 94.50 208 ARG A C 1
ATOM 1601 O O . ARG A 1 208 ? 7.406 9.584 4.612 1.00 94.50 208 ARG A O 1
ATOM 1608 N N . THR A 1 209 ? 7.255 11.254 6.106 1.00 95.38 209 THR A N 1
ATOM 1609 C CA . THR A 1 209 ? 8.348 10.753 6.974 1.00 95.38 209 THR A CA 1
ATOM 1610 C C . THR A 1 209 ? 7.973 9.465 7.715 1.00 95.38 209 THR A C 1
ATOM 1612 O O . THR A 1 209 ? 8.840 8.694 8.120 1.00 95.38 209 THR A O 1
ATOM 1615 N N . LYS A 1 210 ? 6.669 9.185 7.861 1.00 94.56 210 LYS A N 1
ATOM 1616 C CA . LYS A 1 210 ? 6.114 7.953 8.450 1.00 94.56 210 LYS A CA 1
ATOM 1617 C C . LYS A 1 210 ? 5.340 7.125 7.415 1.00 94.56 210 LYS A C 1
ATOM 1619 O O . LYS A 1 210 ? 4.228 6.655 7.677 1.00 94.56 210 LYS A O 1
ATOM 1624 N N . ALA A 1 211 ? 5.929 6.929 6.232 1.00 94.31 211 ALA A N 1
ATOM 1625 C CA . ALA A 1 211 ? 5.290 6.250 5.098 1.00 94.31 211 ALA A CA 1
ATOM 1626 C C . ALA A 1 211 ? 4.781 4.827 5.409 1.00 94.31 211 ALA A C 1
ATOM 1628 O O . ALA A 1 211 ? 3.756 4.419 4.870 1.00 94.31 211 ALA A O 1
ATOM 1629 N N . HIS A 1 212 ? 5.435 4.104 6.319 1.00 93.75 212 HIS A N 1
ATOM 1630 C CA . HIS A 1 212 ? 5.025 2.765 6.757 1.00 93.75 212 HIS A CA 1
ATOM 1631 C C . HIS A 1 212 ? 3.738 2.766 7.611 1.00 93.75 212 HIS A C 1
ATOM 1633 O O . HIS A 1 212 ? 3.020 1.769 7.644 1.00 93.75 212 HIS A O 1
ATOM 1639 N N . LEU A 1 213 ? 3.394 3.885 8.266 1.00 93.69 213 LEU A N 1
ATOM 1640 C CA . LEU A 1 213 ? 2.184 4.006 9.094 1.00 93.69 213 LEU A CA 1
ATOM 1641 C C . LEU A 1 213 ? 1.058 4.781 8.412 1.00 93.69 213 LEU A C 1
ATOM 1643 O O . LEU A 1 213 ? -0.114 4.539 8.713 1.00 93.69 213 LEU A O 1
ATOM 1647 N N . ARG A 1 214 ? 1.369 5.693 7.479 1.00 94.12 214 ARG A N 1
ATOM 1648 C CA . ARG A 1 214 ? 0.356 6.553 6.843 1.00 94.12 214 ARG A CA 1
ATOM 1649 C C . ARG A 1 214 ? -0.842 5.806 6.232 1.00 94.12 214 ARG A C 1
ATOM 1651 O O . ARG A 1 214 ? -1.924 6.393 6.303 1.00 94.12 214 ARG A O 1
ATOM 1658 N N . PRO A 1 215 ? -0.759 4.558 5.704 1.00 94.94 215 PRO A N 1
ATOM 1659 C CA . PRO A 1 215 ? -1.939 3.851 5.190 1.00 94.94 215 PRO A CA 1
ATOM 1660 C C . PRO A 1 215 ? -3.031 3.619 6.244 1.00 94.94 215 PRO A C 1
ATOM 1662 O O . PRO A 1 215 ? -4.189 3.423 5.890 1.00 94.94 215 PRO A O 1
ATOM 1665 N N . ARG A 1 216 ? -2.691 3.707 7.539 1.00 93.75 216 ARG A N 1
ATOM 1666 C CA . ARG A 1 216 ? -3.651 3.649 8.654 1.00 93.75 216 ARG A CA 1
ATOM 1667 C C . ARG A 1 216 ? -4.460 4.939 8.830 1.00 93.75 216 ARG A C 1
ATOM 1669 O O . ARG A 1 216 ? -5.371 4.978 9.651 1.00 93.75 216 ARG A O 1
ATOM 1676 N N . THR A 1 217 ? -4.156 6.003 8.088 1.00 93.88 217 THR A N 1
ATOM 1677 C CA . THR A 1 217 ? -4.963 7.233 8.052 1.00 93.88 217 THR A CA 1
ATOM 1678 C C . THR A 1 217 ? -6.113 7.112 7.053 1.00 93.88 217 THR A C 1
ATOM 1680 O O . THR A 1 217 ? -6.055 6.336 6.102 1.00 93.88 217 THR A O 1
ATOM 1683 N N . ASN A 1 218 ? -7.156 7.925 7.230 1.00 93.44 218 ASN A N 1
ATOM 1684 C CA . ASN A 1 218 ? -8.328 7.907 6.349 1.00 93.44 218 ASN A CA 1
ATOM 1685 C C . ASN A 1 218 ? -7.958 8.212 4.891 1.00 93.44 218 ASN A C 1
ATOM 1687 O O . ASN A 1 218 ? -8.372 7.490 3.987 1.00 93.44 218 ASN A O 1
ATOM 1691 N N . THR A 1 219 ? -7.141 9.246 4.674 1.00 94.25 219 THR A N 1
ATOM 1692 C CA . THR A 1 219 ? -6.750 9.698 3.335 1.00 94.25 219 THR A CA 1
ATOM 1693 C C . THR A 1 219 ? -5.920 8.651 2.605 1.00 94.25 219 THR A C 1
ATOM 1695 O O . THR A 1 219 ? -6.294 8.236 1.515 1.00 94.25 219 THR A O 1
ATOM 1698 N N . PHE A 1 220 ? -4.813 8.184 3.191 1.00 95.75 220 PHE A N 1
ATOM 1699 C CA . PHE A 1 220 ? -3.930 7.243 2.495 1.00 95.75 220 PHE A CA 1
ATOM 1700 C C . PHE A 1 220 ? -4.520 5.832 2.406 1.00 95.75 220 PHE A C 1
ATOM 1702 O O . PHE A 1 220 ? -4.279 5.152 1.413 1.00 95.75 220 PHE A O 1
ATOM 1709 N N . GLY A 1 221 ? -5.348 5.416 3.372 1.00 95.94 221 GLY A N 1
ATOM 1710 C CA . GLY A 1 221 ? -6.130 4.186 3.248 1.00 95.94 221 GLY A CA 1
ATOM 1711 C C . GLY A 1 221 ? -7.130 4.250 2.088 1.00 95.94 221 GLY A C 1
ATOM 1712 O O . GLY A 1 221 ? -7.274 3.284 1.342 1.00 95.94 221 GLY A O 1
ATOM 1713 N N . ALA A 1 222 ? -7.788 5.399 1.880 1.00 96.38 222 ALA A N 1
ATOM 1714 C CA . ALA A 1 222 ? -8.657 5.608 0.720 1.00 96.38 222 ALA A CA 1
ATOM 1715 C C . ALA A 1 222 ? -7.866 5.617 -0.597 1.00 96.38 222 ALA A C 1
ATOM 1717 O O . ALA A 1 222 ? -8.240 4.898 -1.519 1.00 96.38 222 ALA A O 1
ATOM 1718 N N . VAL A 1 223 ? -6.747 6.349 -0.661 1.00 97.06 223 VAL A N 1
ATOM 1719 C CA . VAL A 1 223 ? -5.863 6.386 -1.842 1.00 97.06 223 VAL A CA 1
ATOM 1720 C C . VAL A 1 223 ? -5.393 4.981 -2.225 1.00 97.06 223 VAL A C 1
ATOM 1722 O O . VAL A 1 223 ? -5.468 4.623 -3.396 1.00 97.06 223 VAL A O 1
ATOM 1725 N N . ALA A 1 224 ? -4.970 4.161 -1.259 1.00 97.06 224 ALA A N 1
ATOM 1726 C CA . ALA A 1 224 ? -4.530 2.792 -1.525 1.00 97.06 224 ALA A CA 1
ATOM 1727 C C . ALA A 1 224 ? -5.655 1.916 -2.107 1.00 97.06 224 ALA A C 1
ATOM 1729 O O . ALA A 1 224 ? -5.438 1.207 -3.088 1.00 97.06 224 ALA A O 1
ATOM 1730 N N . ARG A 1 225 ? -6.875 1.999 -1.554 1.00 97.12 225 ARG A N 1
ATOM 1731 C CA . ARG A 1 225 ? -8.033 1.252 -2.077 1.00 97.12 225 ARG A CA 1
ATOM 1732 C C . ARG A 1 225 ? -8.450 1.717 -3.474 1.00 97.12 225 ARG A C 1
ATOM 1734 O O . ARG A 1 225 ? -8.767 0.876 -4.309 1.00 97.12 225 ARG A O 1
ATOM 1741 N N . VAL A 1 226 ? -8.415 3.025 -3.741 1.00 97.88 226 VAL A N 1
ATOM 1742 C CA . VAL A 1 226 ? -8.692 3.578 -5.078 1.00 97.88 226 VAL A CA 1
ATOM 1743 C C . VAL A 1 226 ? -7.627 3.129 -6.076 1.00 97.88 226 VAL A C 1
ATOM 1745 O O . VAL A 1 226 ? -7.983 2.636 -7.139 1.00 97.88 226 VAL A O 1
ATOM 1748 N N . ARG A 1 227 ? -6.334 3.202 -5.725 1.00 97.88 227 ARG A N 1
ATOM 1749 C CA . ARG A 1 227 ? -5.237 2.710 -6.578 1.00 97.88 227 ARG A CA 1
ATOM 1750 C C . ARG A 1 227 ? -5.408 1.227 -6.917 1.00 97.88 227 ARG A C 1
ATOM 1752 O O . ARG A 1 227 ? -5.254 0.858 -8.073 1.00 97.88 227 ARG A O 1
ATOM 1759 N N . ASN A 1 228 ? -5.786 0.399 -5.940 1.00 98.19 228 ASN A N 1
ATOM 1760 C CA . ASN A 1 228 ? -6.102 -1.012 -6.172 1.00 98.19 228 ASN A CA 1
ATOM 1761 C C . ASN A 1 228 ? -7.275 -1.193 -7.151 1.00 98.19 228 ASN A C 1
ATOM 1763 O O . ASN A 1 228 ? -7.188 -2.005 -8.065 1.00 98.19 228 ASN A O 1
ATOM 1767 N N . ALA A 1 229 ? -8.368 -0.444 -6.967 1.00 98.12 229 ALA A N 1
ATOM 1768 C CA . ALA A 1 229 ? -9.528 -0.521 -7.853 1.00 98.12 229 ALA A CA 1
ATOM 1769 C C . ALA A 1 229 ? -9.192 -0.085 -9.289 1.00 98.12 229 ALA A C 1
ATOM 1771 O O . ALA A 1 229 ? -9.642 -0.730 -10.229 1.00 98.12 229 ALA A O 1
ATOM 1772 N N . LEU A 1 230 ? -8.372 0.960 -9.451 1.00 98.38 230 LEU A N 1
ATOM 1773 C CA . LEU A 1 230 ? -7.888 1.417 -10.754 1.00 98.38 230 LEU A CA 1
ATOM 1774 C C . LEU A 1 230 ? -7.014 0.358 -11.430 1.00 98.38 230 LEU A C 1
ATOM 1776 O O . LEU A 1 230 ? -7.286 0.010 -12.569 1.00 98.38 230 LEU A O 1
ATOM 1780 N N . ALA A 1 231 ? -6.034 -0.212 -10.721 1.00 98.25 231 ALA A N 1
ATOM 1781 C CA . ALA A 1 231 ? -5.186 -1.272 -11.273 1.00 98.25 231 ALA A CA 1
ATOM 1782 C C . ALA A 1 231 ? -6.015 -2.489 -11.719 1.00 98.25 231 ALA A C 1
ATOM 1784 O O . ALA A 1 231 ? -5.852 -2.985 -12.832 1.00 98.25 231 ALA A O 1
ATOM 1785 N N . PHE A 1 232 ? -6.963 -2.928 -10.882 1.00 98.56 232 PHE A N 1
ATOM 1786 C CA . PHE A 1 232 ? -7.878 -4.012 -11.238 1.00 98.56 232 PHE A CA 1
ATOM 1787 C C . PHE A 1 232 ? -8.737 -3.665 -12.461 1.00 98.56 232 PHE A C 1
ATOM 1789 O O . PHE A 1 232 ? -8.874 -4.493 -13.356 1.00 98.56 232 PHE A O 1
ATOM 1796 N N . ALA A 1 233 ? -9.291 -2.450 -12.526 1.00 98.56 233 ALA A N 1
ATOM 1797 C CA . ALA A 1 233 ? -10.095 -2.000 -13.659 1.00 98.56 233 ALA A CA 1
ATOM 1798 C C . ALA A 1 233 ? -9.282 -1.933 -14.961 1.00 98.56 233 ALA A C 1
ATOM 1800 O O . ALA A 1 233 ? -9.792 -2.345 -15.999 1.00 98.56 233 ALA A O 1
ATOM 1801 N N . THR A 1 234 ? -8.022 -1.489 -14.904 1.00 98.31 234 THR A N 1
ATOM 1802 C CA . THR A 1 234 ? -7.107 -1.483 -16.054 1.00 98.31 234 THR A CA 1
ATOM 1803 C C . THR A 1 234 ? -6.877 -2.897 -16.578 1.00 98.31 234 THR A C 1
ATOM 1805 O O . THR A 1 234 ? -7.098 -3.155 -17.759 1.00 98.31 234 THR A O 1
ATOM 1808 N N . HIS A 1 235 ? -6.504 -3.839 -15.704 1.00 98.44 235 HIS A N 1
ATOM 1809 C CA . HIS A 1 235 ? -6.320 -5.236 -16.108 1.00 98.44 235 HIS A CA 1
ATOM 1810 C C . HIS A 1 235 ? -7.605 -5.848 -16.659 1.00 98.44 235 HIS A C 1
ATOM 1812 O O . HIS A 1 235 ? -7.571 -6.523 -17.685 1.00 98.44 235 HIS A O 1
ATOM 1818 N N . LYS A 1 236 ? -8.737 -5.593 -15.995 1.00 98.56 236 LYS A N 1
ATOM 1819 C CA . LYS A 1 236 ? -10.046 -6.078 -16.423 1.00 98.56 236 LYS A CA 1
ATOM 1820 C C . LYS A 1 236 ? -10.388 -5.575 -17.826 1.00 98.56 236 LYS A C 1
ATOM 1822 O O . LYS A 1 236 ? -10.730 -6.388 -18.672 1.00 98.56 236 LYS A O 1
ATOM 1827 N N . PHE A 1 237 ? -10.240 -4.274 -18.080 1.00 98.69 237 PHE A N 1
ATOM 1828 C CA . PHE A 1 237 ? -10.499 -3.678 -19.389 1.00 98.69 237 PHE A CA 1
ATOM 1829 C C . PHE A 1 237 ? -9.685 -4.364 -20.487 1.00 98.69 237 PHE A C 1
ATOM 1831 O O . PHE A 1 237 ? -10.258 -4.837 -21.463 1.00 98.69 237 PHE A O 1
ATOM 1838 N N . PHE A 1 238 ? -8.366 -4.467 -20.323 1.00 98.62 238 PHE A N 1
ATOM 1839 C CA . PHE A 1 238 ? -7.517 -5.069 -21.349 1.00 98.62 238 PHE A CA 1
ATOM 1840 C C . PHE A 1 238 ? -7.840 -6.553 -21.569 1.00 98.62 238 PHE A C 1
ATOM 1842 O O . PHE A 1 238 ? -7.995 -6.978 -22.712 1.00 98.62 238 PHE A O 1
ATOM 1849 N N . GLN A 1 239 ? -8.032 -7.327 -20.496 1.00 97.69 239 GLN A N 1
ATOM 1850 C CA . GLN A 1 239 ? -8.356 -8.753 -20.610 1.00 97.69 239 GLN A CA 1
ATOM 1851 C C . GLN A 1 239 ? -9.734 -9.004 -21.242 1.00 97.69 239 GLN A C 1
ATOM 1853 O O . GLN A 1 239 ? -9.862 -9.896 -22.076 1.00 97.69 239 GLN A O 1
ATOM 1858 N N . GLU A 1 240 ? -10.756 -8.212 -20.904 1.00 98.44 240 GLU A N 1
ATOM 1859 C CA . GLU A 1 240 ? -12.093 -8.323 -21.514 1.00 98.44 240 GLU A CA 1
ATOM 1860 C C . GLU A 1 240 ? -12.096 -7.958 -23.008 1.00 98.44 240 GLU A C 1
ATOM 1862 O O . GLU A 1 240 ? -12.982 -8.396 -23.737 1.00 98.44 240 GLU A O 1
ATOM 1867 N N . ASN A 1 241 ? -11.096 -7.204 -23.474 1.00 98.44 241 ASN A N 1
ATOM 1868 C CA . ASN A 1 241 ? -10.915 -6.841 -24.881 1.00 98.44 241 ASN A CA 1
ATOM 1869 C C . ASN A 1 241 ? -9.871 -7.715 -25.604 1.00 98.44 241 ASN A C 1
ATOM 1871 O O . ASN A 1 241 ? -9.466 -7.380 -26.712 1.00 98.44 241 ASN A O 1
ATOM 1875 N N . GLY A 1 242 ? -9.435 -8.828 -25.004 1.00 98.06 242 GLY A N 1
ATOM 1876 C CA . GLY A 1 242 ? -8.546 -9.798 -25.654 1.00 98.06 242 GLY A CA 1
ATOM 1877 C C . GLY A 1 242 ? -7.058 -9.436 -25.662 1.00 98.06 242 GLY A C 1
ATOM 1878 O O . GLY A 1 242 ? -6.275 -10.162 -26.268 1.00 98.06 242 GLY A O 1
ATOM 1879 N N . PHE A 1 243 ? -6.644 -8.371 -24.970 1.00 98.69 243 PHE A N 1
ATOM 1880 C CA . PHE A 1 243 ? -5.232 -8.002 -24.873 1.00 98.69 243 PHE A CA 1
ATOM 1881 C C . PHE A 1 243 ? -4.464 -8.956 -23.952 1.00 98.69 243 PHE A C 1
ATOM 1883 O O . PHE A 1 243 ? -4.928 -9.319 -22.864 1.00 98.69 243 PHE A O 1
ATOM 1890 N N . VAL A 1 244 ? -3.225 -9.272 -24.329 1.00 98.19 244 VAL A N 1
ATOM 1891 C CA . VAL A 1 244 ? -2.305 -10.082 -23.524 1.00 98.19 244 VAL A CA 1
ATOM 1892 C C . VAL A 1 244 ? -1.403 -9.180 -22.680 1.00 98.19 244 VAL A C 1
ATOM 1894 O O . VAL A 1 244 ? -0.727 -8.285 -23.186 1.00 98.19 244 VAL A O 1
ATOM 1897 N N . TRP A 1 245 ? -1.369 -9.421 -21.367 1.00 98.12 245 TRP A N 1
ATOM 1898 C CA . TRP A 1 245 ? -0.417 -8.742 -20.488 1.00 98.12 245 TRP A CA 1
ATOM 1899 C C . TRP A 1 245 ? 0.991 -9.288 -20.710 1.00 98.12 245 TRP A C 1
ATOM 1901 O O . TRP A 1 245 ? 1.218 -10.493 -20.592 1.00 98.12 245 TRP A O 1
ATOM 1911 N N . VAL A 1 246 ? 1.940 -8.393 -20.968 1.00 97.44 246 VAL A N 1
ATOM 1912 C CA . VAL A 1 246 ? 3.351 -8.733 -21.147 1.00 97.44 246 VAL A CA 1
ATOM 1913 C C . VAL A 1 246 ? 4.180 -8.059 -20.059 1.00 97.44 246 VAL A C 1
ATOM 1915 O O . VAL A 1 246 ? 4.125 -6.844 -19.860 1.00 97.44 246 VAL A O 1
ATOM 1918 N N . SER A 1 247 ? 4.989 -8.859 -19.364 1.00 96.56 247 SER A N 1
ATOM 1919 C CA . SER A 1 247 ? 5.985 -8.356 -18.420 1.00 96.56 247 SER A CA 1
ATOM 1920 C C . SER A 1 247 ? 7.258 -7.982 -19.182 1.00 96.56 247 SER A C 1
ATOM 1922 O O . SER A 1 247 ? 8.056 -8.844 -19.548 1.00 96.56 247 SER A O 1
ATOM 1924 N N . SER A 1 248 ? 7.423 -6.690 -19.472 1.00 95.06 248 SER A N 1
ATOM 1925 C CA . SER A 1 248 ? 8.639 -6.170 -20.102 1.00 95.06 248 SER A CA 1
ATOM 1926 C C . SER A 1 248 ? 9.823 -6.187 -19.119 1.00 95.06 248 SER A C 1
ATOM 1928 O O . SER A 1 248 ? 9.619 -5.918 -17.931 1.00 95.06 248 SER A O 1
ATOM 1930 N N . PRO A 1 249 ? 11.060 -6.449 -19.583 1.00 95.62 249 PRO A N 1
ATOM 1931 C CA . PRO A 1 249 ? 12.254 -6.369 -18.743 1.00 95.62 249 PRO A CA 1
ATOM 1932 C C . PRO A 1 249 ? 12.415 -4.993 -18.086 1.00 95.62 249 PRO A C 1
ATOM 1934 O O . PRO A 1 249 ? 12.207 -3.965 -18.727 1.00 95.62 249 PRO A O 1
ATOM 1937 N N . ILE A 1 250 ? 12.821 -4.981 -16.814 1.00 96.81 250 ILE A N 1
ATOM 1938 C CA . ILE A 1 250 ? 13.114 -3.744 -16.073 1.00 96.81 250 ILE A CA 1
ATOM 1939 C C . ILE A 1 250 ? 14.558 -3.293 -16.308 1.00 96.81 250 ILE A C 1
ATOM 1941 O O . ILE A 1 250 ? 14.805 -2.106 -16.490 1.00 96.81 250 ILE A O 1
ATOM 1945 N N . ILE A 1 251 ? 15.508 -4.231 -16.310 1.00 96.56 251 ILE A N 1
ATOM 1946 C CA . ILE A 1 251 ? 16.911 -3.943 -16.609 1.00 96.56 251 ILE A CA 1
ATOM 1947 C C . ILE A 1 251 ? 17.106 -4.023 -18.122 1.00 96.56 251 ILE A C 1
ATOM 1949 O O . ILE A 1 251 ? 16.763 -5.031 -18.745 1.00 96.56 251 ILE A O 1
ATOM 1953 N N . THR A 1 252 ? 17.657 -2.967 -18.708 1.00 93.94 252 THR A N 1
ATOM 1954 C CA . THR A 1 252 ? 17.827 -2.814 -20.153 1.00 93.94 252 THR A CA 1
ATOM 1955 C C . THR A 1 252 ? 19.195 -2.234 -20.492 1.00 93.94 252 THR A C 1
ATOM 1957 O O . THR A 1 252 ? 19.762 -1.465 -19.728 1.00 93.94 252 THR A O 1
ATOM 1960 N N . ALA A 1 253 ? 19.724 -2.593 -21.659 1.00 91.88 253 ALA A N 1
ATOM 1961 C CA . ALA A 1 253 ? 20.878 -1.920 -22.263 1.00 91.88 253 ALA A CA 1
ATOM 1962 C C . ALA A 1 253 ? 20.453 -0.927 -23.364 1.00 91.88 253 ALA A C 1
ATOM 1964 O O . ALA A 1 253 ? 21.300 -0.367 -24.051 1.00 91.88 253 ALA A O 1
ATOM 1965 N N . SER A 1 254 ? 19.143 -0.767 -23.576 1.00 85.94 254 SER A N 1
ATOM 1966 C CA . SER A 1 254 ? 18.560 0.128 -24.572 1.00 85.94 254 SER A CA 1
ATOM 1967 C C . SER A 1 254 ? 17.941 1.333 -23.887 1.00 85.94 254 SER A C 1
ATOM 1969 O O . SER A 1 254 ? 17.167 1.181 -22.938 1.00 85.94 254 SER A O 1
ATOM 1971 N N . ASP A 1 255 ? 18.204 2.509 -24.438 1.00 82.62 255 ASP A N 1
ATOM 1972 C CA . ASP A 1 255 ? 17.400 3.690 -24.166 1.00 82.62 255 ASP A CA 1
ATOM 1973 C C . ASP A 1 255 ? 16.160 3.667 -25.071 1.00 82.62 255 ASP A C 1
ATOM 1975 O O . ASP A 1 255 ? 16.272 3.533 -26.289 1.00 82.62 255 ASP A O 1
ATOM 1979 N N . CYS A 1 256 ? 14.975 3.706 -24.462 1.00 81.19 256 CYS A N 1
ATOM 1980 C CA . CYS A 1 256 ? 13.700 3.676 -25.175 1.00 81.19 256 CYS A CA 1
ATOM 1981 C C . CYS A 1 256 ? 13.259 5.073 -25.641 1.00 81.19 256 CYS A C 1
ATOM 1983 O O . CYS A 1 256 ? 12.524 5.172 -26.620 1.00 81.19 256 CYS A O 1
ATOM 1985 N N . GLU A 1 257 ? 13.668 6.139 -24.944 1.00 78.31 257 GLU A N 1
ATOM 1986 C CA . GLU A 1 257 ? 13.226 7.518 -25.221 1.00 78.31 257 GLU A CA 1
ATOM 1987 C C . GLU A 1 257 ? 14.342 8.379 -25.843 1.00 78.31 257 GLU A C 1
ATOM 1989 O O . GLU A 1 257 ? 14.060 9.437 -26.401 1.00 78.31 257 GLU A O 1
ATOM 1994 N N . GLY A 1 258 ? 15.597 7.918 -25.799 1.00 68.75 258 GLY A N 1
ATOM 1995 C CA . GLY A 1 258 ? 16.730 8.478 -26.547 1.00 68.75 258 GLY A CA 1
ATOM 1996 C C . GLY A 1 258 ? 17.267 9.818 -26.030 1.00 68.75 258 GLY A C 1
ATOM 1997 O O . GLY A 1 258 ? 18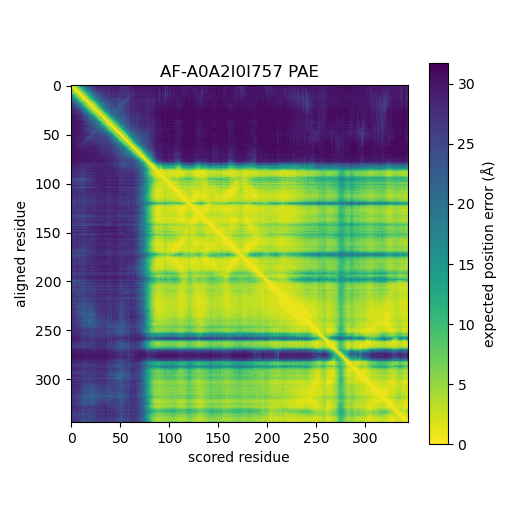.106 10.425 -26.696 1.00 68.75 258 GLY A O 1
ATOM 1998 N N . ALA A 1 259 ? 16.762 10.320 -24.899 1.00 60.66 259 ALA A N 1
ATOM 1999 C CA . ALA A 1 259 ? 17.049 11.676 -24.418 1.00 60.66 259 ALA A CA 1
ATOM 2000 C C . ALA A 1 259 ? 16.995 11.854 -22.886 1.00 60.66 259 ALA A C 1
ATOM 2002 O O . ALA A 1 259 ? 17.109 12.981 -22.405 1.00 60.66 259 ALA A O 1
ATOM 2003 N N . GLY A 1 260 ? 16.785 10.783 -22.112 1.00 67.38 260 GLY A N 1
ATOM 2004 C CA . GLY A 1 260 ? 16.593 10.861 -20.660 1.00 67.38 260 GLY A CA 1
ATOM 2005 C C . GLY A 1 260 ? 17.791 10.351 -19.862 1.00 67.38 260 GLY A C 1
ATOM 2006 O O . GLY A 1 260 ? 18.441 9.387 -20.252 1.00 67.38 260 GLY A O 1
ATOM 2007 N N . GLU A 1 261 ? 18.052 10.953 -18.700 1.00 83.31 261 GLU A N 1
ATOM 2008 C CA . GLU A 1 261 ? 18.962 10.360 -17.715 1.00 83.31 261 GLU A CA 1
ATOM 2009 C C . GLU A 1 261 ? 18.352 9.050 -17.178 1.00 83.31 261 GLU A C 1
ATOM 2011 O O . GLU A 1 261 ? 17.205 9.022 -16.712 1.00 83.31 261 GLU A O 1
ATOM 2016 N N . GLN A 1 262 ? 19.123 7.958 -17.232 1.00 91.19 262 GLN A N 1
ATOM 2017 C CA . GLN A 1 262 ? 18.725 6.628 -16.760 1.00 91.19 262 GLN A CA 1
ATOM 2018 C C . GLN A 1 262 ? 19.541 6.223 -15.527 1.00 91.19 262 GLN A C 1
ATOM 2020 O O . GLN A 1 262 ? 20.723 6.547 -15.411 1.00 91.19 262 GLN A O 1
ATOM 2025 N N . PHE A 1 263 ? 18.935 5.462 -14.614 1.00 94.56 263 PHE A N 1
ATOM 2026 C CA . PHE A 1 263 ? 19.676 4.879 -13.495 1.00 94.56 263 PHE A CA 1
ATOM 2027 C C . PHE A 1 263 ? 20.544 3.724 -13.988 1.00 94.56 263 PHE A C 1
ATOM 2029 O O . PHE A 1 263 ? 20.022 2.771 -14.561 1.00 94.56 263 PHE A O 1
ATOM 2036 N N . CYS A 1 264 ? 21.849 3.792 -13.726 1.00 93.94 264 CYS A N 1
ATOM 2037 C CA . CYS A 1 264 ? 22.791 2.716 -14.021 1.00 93.94 264 CYS A CA 1
ATOM 2038 C C . CYS A 1 264 ? 22.675 1.582 -12.992 1.00 93.94 264 CYS A C 1
ATOM 2040 O O . CYS A 1 264 ? 22.581 1.829 -11.788 1.00 93.94 264 CYS A O 1
ATOM 2042 N N . VAL A 1 265 ? 22.708 0.340 -13.473 1.00 94.38 265 VAL A N 1
ATOM 2043 C CA . VAL A 1 265 ? 22.707 -0.881 -12.665 1.00 94.38 265 VAL A CA 1
ATOM 2044 C C . VAL A 1 265 ? 24.025 -1.603 -12.912 1.00 94.38 265 VAL A C 1
ATOM 2046 O O . VAL A 1 265 ? 24.277 -2.056 -14.025 1.00 94.38 265 VAL A O 1
ATOM 2049 N N . THR A 1 266 ? 24.855 -1.721 -11.875 1.00 92.75 266 THR A N 1
ATOM 2050 C CA . THR A 1 266 ? 26.195 -2.311 -11.972 1.00 92.75 266 THR A CA 1
ATOM 2051 C C . THR A 1 266 ? 26.533 -3.148 -10.744 1.00 92.75 266 THR A C 1
ATOM 2053 O O . THR A 1 266 ? 26.089 -2.849 -9.635 1.00 92.75 266 THR A O 1
ATOM 2056 N N . THR A 1 267 ? 27.337 -4.189 -10.949 1.00 91.12 267 THR A N 1
ATOM 2057 C CA . THR A 1 267 ? 27.950 -4.997 -9.881 1.00 91.12 267 THR A CA 1
ATOM 2058 C C . THR A 1 267 ? 29.430 -4.685 -9.672 1.00 91.12 267 THR A C 1
ATOM 2060 O O . THR A 1 267 ? 30.037 -5.216 -8.745 1.00 91.12 267 THR A O 1
ATOM 2063 N N . LEU A 1 268 ? 30.008 -3.801 -10.494 1.00 88.56 268 LEU A N 1
ATOM 2064 C CA . LEU A 1 268 ? 31.416 -3.405 -10.391 1.00 88.56 268 LEU A CA 1
ATOM 2065 C C . LEU A 1 268 ? 31.726 -2.645 -9.095 1.00 88.56 268 LEU A C 1
ATOM 2067 O O . LEU A 1 268 ? 32.876 -2.606 -8.669 1.00 88.56 268 LEU A O 1
ATOM 2071 N N . ILE A 1 269 ? 30.711 -2.033 -8.476 1.00 83.94 269 ILE A N 1
ATOM 2072 C CA . ILE A 1 269 ? 30.837 -1.326 -7.201 1.00 83.94 269 ILE A CA 1
ATOM 2073 C C . ILE A 1 269 ? 30.318 -2.246 -6.083 1.00 83.94 269 ILE A C 1
ATOM 2075 O O . ILE A 1 269 ? 29.106 -2.476 -6.001 1.00 83.94 269 ILE A O 1
ATOM 2079 N N . PRO A 1 270 ? 31.192 -2.772 -5.207 1.00 72.94 270 PRO A N 1
ATOM 2080 C CA . PRO A 1 270 ? 30.769 -3.644 -4.119 1.00 72.94 270 PRO A CA 1
ATOM 2081 C C . PRO A 1 270 ? 29.874 -2.885 -3.128 1.00 72.94 270 PRO A C 1
ATOM 2083 O O . PRO A 1 270 ? 30.189 -1.782 -2.692 1.00 72.94 270 PRO A O 1
ATOM 2086 N N . SER A 1 271 ? 28.735 -3.484 -2.769 1.00 65.69 271 SER A N 1
ATOM 2087 C CA . SER A 1 271 ? 27.750 -2.888 -1.845 1.00 65.69 271 SER A CA 1
ATOM 2088 C C . SER A 1 271 ? 27.987 -3.250 -0.372 1.00 65.69 271 SER A C 1
ATOM 2090 O O . SER A 1 271 ? 27.321 -2.718 0.515 1.00 65.69 271 SER A O 1
ATOM 2092 N N . SER A 1 272 ? 28.904 -4.179 -0.093 1.00 62.88 272 SER A N 1
ATOM 2093 C CA . SER A 1 272 ? 29.246 -4.627 1.256 1.00 62.88 272 SER A CA 1
ATOM 2094 C C . SER A 1 272 ? 30.278 -3.689 1.877 1.00 62.88 272 SER A C 1
ATOM 2096 O O . SER A 1 272 ? 31.446 -3.709 1.498 1.00 62.88 272 SER A O 1
ATOM 2098 N N . GLY A 1 273 ? 29.869 -2.902 2.872 1.00 59.25 273 GLY A N 1
ATOM 2099 C CA . GLY A 1 273 ? 30.760 -2.080 3.698 1.00 59.25 273 GLY A CA 1
ATOM 2100 C C . GLY A 1 273 ? 31.678 -2.875 4.640 1.00 59.25 273 GLY A C 1
ATOM 2101 O O . GLY A 1 273 ? 31.959 -2.400 5.733 1.00 59.25 273 GLY A O 1
ATOM 2102 N N . GLU A 1 274 ? 32.120 -4.078 4.260 1.00 53.50 274 GLU A N 1
ATOM 2103 C CA . GLU A 1 274 ? 33.046 -4.892 5.066 1.00 53.50 274 GLU A CA 1
ATOM 2104 C C . GLU A 1 274 ? 34.516 -4.484 4.920 1.00 53.50 274 GLU A C 1
ATOM 2106 O O . GLU A 1 274 ? 35.358 -4.976 5.663 1.00 53.50 274 GLU A O 1
ATOM 2111 N N . THR A 1 275 ? 34.837 -3.506 4.076 1.00 47.78 275 THR A N 1
ATOM 2112 C CA . THR A 1 275 ? 36.140 -2.838 4.110 1.00 47.78 275 THR A CA 1
ATOM 2113 C C . THR A 1 275 ? 35.972 -1.368 3.754 1.00 47.78 275 THR A C 1
ATOM 2115 O O . THR A 1 275 ? 35.613 -1.026 2.632 1.00 47.78 275 THR A O 1
ATOM 2118 N N . THR A 1 276 ? 36.304 -0.482 4.690 1.00 52.16 276 THR A N 1
ATOM 2119 C CA . THR A 1 276 ? 36.542 0.951 4.440 1.00 52.16 276 THR A CA 1
ATOM 2120 C C . THR A 1 276 ? 37.709 1.211 3.473 1.00 52.16 276 THR A C 1
ATOM 2122 O O . THR A 1 276 ? 37.939 2.355 3.106 1.00 52.16 276 THR A O 1
ATOM 2125 N N . ASP A 1 277 ? 38.381 0.146 3.019 1.00 51.53 277 ASP A N 1
ATOM 2126 C CA . ASP A 1 277 ? 39.545 0.142 2.137 1.00 51.53 277 ASP A CA 1
ATOM 2127 C C . ASP A 1 277 ? 39.339 -0.736 0.884 1.00 51.53 277 ASP A C 1
ATOM 2129 O O . ASP A 1 277 ? 40.235 -1.477 0.493 1.00 51.53 277 ASP A O 1
ATOM 2133 N N . THR A 1 278 ? 38.173 -0.701 0.228 1.00 52.03 278 THR A N 1
ATOM 2134 C CA . THR A 1 278 ? 38.114 -1.090 -1.198 1.00 52.03 278 THR A CA 1
ATOM 2135 C C . THR A 1 278 ? 38.430 0.144 -2.036 1.00 52.03 278 THR A C 1
ATOM 2137 O O . THR A 1 278 ? 37.587 1.043 -2.115 1.00 52.03 278 THR A O 1
ATOM 2140 N N . PRO A 1 279 ? 39.621 0.244 -2.654 1.00 55.75 279 PRO A N 1
ATOM 2141 C CA . PRO A 1 279 ? 39.955 1.397 -3.471 1.00 55.75 279 PRO A CA 1
ATOM 2142 C C . PRO A 1 279 ? 39.018 1.445 -4.679 1.00 55.75 279 PRO A C 1
ATOM 2144 O O . PRO A 1 279 ? 38.787 0.423 -5.329 1.00 55.75 279 PRO A O 1
ATOM 2147 N N . LEU A 1 280 ? 38.554 2.641 -5.047 1.00 56.09 280 LEU A N 1
ATOM 2148 C CA . LEU A 1 280 ? 37.926 2.917 -6.352 1.00 56.09 280 LEU A CA 1
ATOM 2149 C C . LEU A 1 280 ? 38.800 2.453 -7.543 1.00 56.09 280 LEU A C 1
ATOM 2151 O O . LEU A 1 280 ? 38.302 2.324 -8.659 1.00 56.09 280 LEU A O 1
ATOM 2155 N N . ASP A 1 281 ? 40.081 2.147 -7.302 1.00 59.25 281 ASP A N 1
ATOM 2156 C CA . ASP A 1 281 ? 41.009 1.521 -8.251 1.00 59.25 281 ASP A CA 1
ATOM 2157 C C . ASP A 1 281 ? 40.697 0.051 -8.584 1.00 59.25 281 ASP A C 1
ATOM 2159 O O . ASP A 1 281 ? 41.333 -0.517 -9.467 1.00 59.25 281 ASP A O 1
ATOM 2163 N N . THR A 1 282 ? 39.712 -0.568 -7.927 1.00 72.88 282 THR A N 1
ATOM 2164 C CA . THR A 1 282 ? 39.252 -1.934 -8.242 1.00 72.88 282 THR A CA 1
ATOM 2165 C C . THR A 1 282 ? 38.255 -2.002 -9.396 1.00 72.88 282 THR A C 1
ATOM 2167 O O . THR A 1 282 ? 38.021 -3.092 -9.916 1.00 72.88 282 THR A O 1
ATOM 2170 N N . ILE A 1 283 ? 37.689 -0.868 -9.834 1.00 84.44 283 ILE A N 1
ATOM 2171 C CA . ILE A 1 283 ? 36.807 -0.848 -11.007 1.00 84.44 283 ILE A CA 1
ATOM 2172 C C . ILE A 1 283 ? 37.654 -1.202 -12.238 1.00 84.44 283 ILE A C 1
ATOM 2174 O O . ILE A 1 283 ? 38.603 -0.469 -12.538 1.00 84.44 283 ILE A O 1
ATOM 2178 N N . PRO A 1 284 ? 37.327 -2.283 -12.969 1.00 87.50 284 PRO A N 1
ATOM 2179 C CA . PRO A 1 284 ? 38.063 -2.676 -14.160 1.00 87.50 284 PRO A CA 1
ATOM 2180 C C . PRO A 1 284 ? 38.110 -1.535 -15.174 1.00 87.50 284 PRO A C 1
ATOM 2182 O O . PRO A 1 284 ? 37.085 -0.926 -15.492 1.00 87.50 284 PRO A O 1
ATOM 2185 N N . LYS A 1 285 ? 39.309 -1.236 -15.678 1.00 89.81 285 LYS A N 1
ATOM 2186 C CA . LYS A 1 285 ? 39.539 -0.206 -16.692 1.00 89.81 285 LYS A CA 1
ATOM 2187 C C . LYS A 1 285 ? 40.140 -0.833 -17.939 1.00 89.81 285 LYS A C 1
ATOM 2189 O O . LYS A 1 285 ? 41.000 -1.705 -17.874 1.00 89.81 285 LYS A O 1
ATOM 2194 N N . THR A 1 286 ? 39.704 -0.333 -19.080 1.00 90.12 286 THR A N 1
ATOM 2195 C CA . THR A 1 286 ? 40.325 -0.584 -20.378 1.00 90.12 286 THR A CA 1
ATOM 2196 C C . THR A 1 286 ? 41.701 0.083 -20.457 1.00 90.12 286 THR A C 1
ATOM 2198 O O . THR A 1 286 ? 42.020 0.980 -19.674 1.00 90.12 286 THR A O 1
ATOM 2201 N N . ASN A 1 287 ? 42.493 -0.277 -21.472 1.00 89.50 287 ASN A N 1
ATOM 2202 C CA . ASN A 1 287 ? 43.802 0.339 -21.743 1.00 89.50 287 ASN A CA 1
ATOM 2203 C C . ASN A 1 287 ? 43.741 1.872 -21.909 1.00 89.50 287 ASN A C 1
ATOM 2205 O O . ASN A 1 287 ? 44.743 2.551 -21.716 1.00 89.50 287 ASN A O 1
ATOM 2209 N N . ASN A 1 288 ? 42.564 2.419 -22.234 1.00 88.12 288 ASN A N 1
ATOM 2210 C CA . ASN A 1 288 ? 42.328 3.855 -22.399 1.00 88.12 288 ASN A CA 1
ATOM 2211 C C . ASN A 1 288 ? 41.889 4.549 -21.092 1.00 88.12 288 ASN A C 1
ATOM 2213 O O . ASN A 1 288 ? 41.523 5.721 -21.113 1.00 88.12 288 ASN A O 1
ATOM 2217 N N . GLY A 1 289 ? 41.858 3.831 -19.964 1.00 87.00 289 GLY A N 1
ATOM 2218 C CA . GLY A 1 289 ? 41.447 4.353 -18.657 1.00 87.00 289 GLY A CA 1
ATOM 2219 C C . GLY A 1 289 ? 39.931 4.458 -18.436 1.00 87.00 289 GLY A C 1
ATOM 2220 O O . GLY A 1 289 ? 39.511 4.858 -17.352 1.00 87.00 289 GLY A O 1
ATOM 2221 N N . LEU A 1 290 ? 39.106 4.085 -19.422 1.00 88.75 290 LEU A N 1
ATOM 2222 C CA . LEU A 1 290 ? 37.640 4.023 -19.304 1.00 88.75 290 LEU A CA 1
ATOM 2223 C C . LEU A 1 290 ? 37.197 2.740 -18.596 1.00 88.75 290 LEU A C 1
ATOM 2225 O O . LEU A 1 290 ? 37.900 1.738 -18.688 1.00 88.75 290 LEU A O 1
ATOM 2229 N N . ILE A 1 291 ? 36.015 2.745 -17.973 1.00 90.56 291 ILE A N 1
ATOM 2230 C CA . ILE A 1 291 ? 35.423 1.557 -17.331 1.00 90.56 291 ILE A CA 1
ATOM 2231 C C . ILE A 1 291 ? 35.281 0.416 -18.350 1.00 90.56 291 ILE A C 1
ATOM 2233 O O . ILE A 1 291 ? 34.709 0.598 -19.427 1.00 90.56 291 ILE A O 1
ATOM 2237 N N . ASP A 1 292 ? 35.793 -0.762 -17.996 1.00 93.06 292 ASP A N 1
ATOM 2238 C CA . ASP A 1 292 ? 35.629 -1.994 -18.761 1.00 93.06 292 ASP A CA 1
ATOM 2239 C C . ASP A 1 292 ? 34.321 -2.698 -18.372 1.00 93.06 292 ASP A C 1
ATOM 2241 O O . ASP A 1 292 ? 34.267 -3.545 -17.480 1.00 93.06 292 ASP A O 1
ATOM 2245 N N . TRP A 1 293 ? 33.246 -2.345 -19.077 1.00 93.44 293 TRP A N 1
ATOM 2246 C CA . TRP A 1 293 ? 31.915 -2.925 -18.878 1.00 93.44 293 TRP A CA 1
ATOM 2247 C C . TRP A 1 293 ? 31.815 -4.414 -19.228 1.00 93.44 293 TRP A C 1
ATOM 2249 O O . TRP A 1 293 ? 30.825 -5.045 -18.857 1.00 93.44 293 TRP A O 1
ATOM 2259 N N . SER A 1 294 ? 32.808 -4.994 -19.916 1.00 94.06 294 SER A N 1
ATOM 2260 C CA . SER A 1 294 ? 32.810 -6.434 -20.210 1.00 94.06 294 SER A CA 1
ATOM 2261 C C . SER A 1 294 ? 32.936 -7.292 -18.947 1.00 94.06 294 SER A C 1
ATOM 2263 O O . SER A 1 294 ? 32.517 -8.448 -18.951 1.00 94.06 294 SER A O 1
ATOM 2265 N N . GLN A 1 295 ? 33.452 -6.701 -17.866 1.00 91.44 295 GLN A N 1
ATOM 2266 C CA . GLN A 1 295 ? 33.594 -7.320 -16.548 1.00 91.44 295 GLN A CA 1
ATOM 2267 C C . GLN A 1 295 ? 32.372 -7.108 -15.641 1.00 91.44 295 GLN A C 1
ATOM 2269 O O . GLN A 1 295 ? 32.339 -7.640 -14.533 1.00 91.44 295 GLN A O 1
ATOM 2274 N N . ASP A 1 296 ? 31.380 -6.317 -16.065 1.00 93.31 296 ASP A N 1
ATOM 2275 C CA . ASP A 1 296 ? 30.134 -6.161 -15.309 1.00 93.31 296 ASP A CA 1
ATOM 2276 C C . ASP A 1 296 ? 29.186 -7.346 -15.557 1.00 93.31 296 ASP A C 1
ATOM 2278 O O . ASP A 1 296 ? 29.357 -8.120 -16.500 1.00 93.31 296 ASP A O 1
ATOM 2282 N N . PHE A 1 297 ? 28.128 -7.463 -14.754 1.00 93.75 297 PHE A N 1
ATOM 2283 C CA . PHE A 1 297 ? 27.221 -8.613 -14.744 1.00 93.75 297 PHE A CA 1
ATOM 2284 C C . PHE A 1 297 ? 26.643 -8.972 -16.125 1.00 93.75 297 PHE A C 1
ATOM 2286 O O . PHE A 1 297 ? 26.526 -10.148 -16.467 1.00 93.75 297 PHE A O 1
ATOM 2293 N N . PHE A 1 298 ? 26.277 -7.968 -16.929 1.00 93.94 298 PHE A N 1
ATOM 2294 C CA . PHE A 1 298 ? 25.701 -8.170 -18.265 1.00 93.94 298 PHE A CA 1
ATOM 2295 C C . PHE A 1 298 ? 26.734 -8.104 -19.401 1.00 93.94 298 PHE A C 1
ATOM 2297 O O . PHE A 1 298 ? 26.351 -8.197 -20.571 1.00 93.94 298 PHE A O 1
ATOM 2304 N N . GLY A 1 299 ? 28.019 -7.905 -19.082 1.00 94.12 299 GLY A N 1
ATOM 2305 C CA . GLY A 1 299 ? 29.098 -7.701 -20.055 1.00 94.12 299 GLY A CA 1
ATOM 2306 C C . GLY A 1 299 ? 28.957 -6.429 -20.905 1.00 94.12 299 GLY A C 1
ATOM 2307 O O . GLY A 1 299 ? 29.603 -6.301 -21.945 1.00 94.12 299 GLY A O 1
ATOM 2308 N N . LYS A 1 300 ? 28.061 -5.518 -20.512 1.00 94.00 300 LYS A N 1
ATOM 2309 C CA . LYS A 1 300 ? 27.776 -4.222 -21.141 1.00 94.00 300 LYS A CA 1
ATOM 2310 C C . LYS A 1 300 ? 27.036 -3.319 -20.143 1.00 94.00 300 LYS A C 1
ATOM 2312 O O . LYS A 1 300 ? 26.470 -3.850 -19.185 1.00 94.00 300 LYS A O 1
ATOM 2317 N N . PRO A 1 301 ? 26.977 -1.995 -20.380 1.00 93.19 301 PRO A N 1
ATOM 2318 C CA . PRO A 1 301 ? 26.188 -1.093 -19.548 1.00 93.19 301 PRO A CA 1
ATOM 2319 C C . PRO A 1 301 ? 24.719 -1.525 -19.470 1.00 93.19 301 PRO A C 1
ATOM 2321 O O . PRO A 1 301 ? 24.114 -1.891 -20.485 1.00 93.19 301 PRO A O 1
ATOM 2324 N N . ALA A 1 302 ? 24.157 -1.467 -18.266 1.00 94.81 302 ALA A N 1
ATOM 2325 C CA . ALA A 1 302 ? 22.771 -1.807 -17.988 1.00 94.81 302 ALA A CA 1
ATOM 2326 C C . ALA A 1 302 ? 22.110 -0.722 -17.133 1.00 94.81 302 ALA A C 1
ATOM 2328 O O . ALA A 1 302 ? 22.745 -0.089 -16.290 1.00 94.81 302 ALA A O 1
ATOM 2329 N N . PHE A 1 303 ? 20.818 -0.519 -17.356 1.00 95.44 303 PHE A N 1
ATOM 2330 C CA . PHE A 1 303 ? 20.052 0.593 -16.813 1.00 95.44 303 PHE A CA 1
ATOM 2331 C C . PHE A 1 303 ? 18.654 0.146 -16.392 1.00 95.44 303 PHE A C 1
ATOM 2333 O O . PHE A 1 303 ? 18.142 -0.863 -16.879 1.00 95.44 303 PHE A O 1
ATOM 2340 N N . LEU A 1 304 ? 18.011 0.913 -15.515 1.00 96.38 304 LEU A N 1
ATOM 2341 C CA . LEU A 1 304 ? 16.580 0.769 -15.255 1.00 96.38 304 LEU A CA 1
ATOM 2342 C C . LEU A 1 304 ? 15.771 1.403 -16.391 1.00 96.38 304 LEU A C 1
ATOM 2344 O O . LEU A 1 304 ? 16.048 2.525 -16.814 1.00 96.38 304 LEU A O 1
ATOM 2348 N N . THR A 1 305 ? 14.765 0.681 -16.879 1.00 95.00 305 THR A N 1
ATOM 2349 C CA . THR A 1 305 ? 13.975 1.101 -18.035 1.00 95.00 305 THR A CA 1
ATOM 2350 C C . THR A 1 305 ? 13.129 2.344 -17.758 1.00 95.00 305 THR A C 1
ATOM 2352 O O . THR A 1 305 ? 12.470 2.466 -16.722 1.00 95.00 305 THR A O 1
ATOM 2355 N N . VAL A 1 306 ? 13.102 3.248 -18.735 1.00 94.44 306 VAL A N 1
ATOM 2356 C CA . VAL A 1 306 ? 12.200 4.410 -18.758 1.00 94.44 306 VAL A CA 1
ATOM 2357 C C . VAL A 1 306 ? 10.824 4.041 -19.320 1.00 94.44 306 VAL A C 1
ATOM 2359 O O . VAL A 1 306 ? 9.833 4.686 -18.992 1.00 94.44 306 VAL A O 1
ATOM 2362 N N . SER A 1 307 ? 10.755 2.990 -20.149 1.00 94.25 307 SER A N 1
ATOM 2363 C CA . SER A 1 307 ? 9.538 2.539 -20.825 1.00 94.25 307 SER A CA 1
ATOM 2364 C C . SER A 1 307 ? 9.690 1.113 -21.364 1.00 94.25 307 SER A C 1
ATOM 2366 O O . SER A 1 307 ? 10.721 0.738 -21.920 1.00 94.25 307 SER A O 1
ATOM 2368 N N . GLY A 1 308 ? 8.631 0.309 -21.241 1.00 94.44 308 GLY A N 1
ATOM 2369 C CA . GLY A 1 308 ? 8.549 -1.029 -21.838 1.00 94.44 308 GLY A CA 1
ATOM 2370 C C . GLY A 1 308 ? 8.116 -1.036 -23.309 1.00 94.44 308 GLY A C 1
ATOM 2371 O O . GLY A 1 308 ? 7.863 -2.113 -23.846 1.00 94.44 308 GLY A O 1
ATOM 2372 N N . GLN A 1 309 ? 7.980 0.132 -23.950 1.00 95.88 309 GLN A N 1
ATOM 2373 C CA . GLN A 1 309 ? 7.375 0.278 -25.278 1.00 95.88 309 GLN A CA 1
ATOM 2374 C C . GLN A 1 309 ? 8.077 -0.556 -26.356 1.00 95.88 309 GLN A C 1
ATOM 2376 O O . GLN A 1 309 ? 7.403 -1.335 -27.023 1.00 95.88 309 GLN A O 1
ATOM 2381 N N . LEU A 1 310 ? 9.406 -0.457 -26.500 1.00 94.56 310 LEU A N 1
ATOM 2382 C CA . LEU A 1 310 ? 10.134 -1.210 -27.534 1.00 94.56 310 LEU A CA 1
ATOM 2383 C C . LEU A 1 310 ? 9.958 -2.724 -27.365 1.00 94.56 310 LEU A C 1
ATOM 2385 O O . LEU A 1 310 ? 9.759 -3.444 -28.340 1.00 94.56 310 LEU A O 1
ATOM 2389 N N . ASN A 1 311 ? 9.965 -3.220 -26.122 1.00 94.69 311 ASN A N 1
ATOM 2390 C CA . ASN A 1 311 ? 9.638 -4.620 -25.860 1.00 94.69 311 ASN A CA 1
ATOM 2391 C C . ASN A 1 311 ? 8.181 -4.915 -26.245 1.00 94.69 311 ASN A C 1
ATOM 2393 O O . ASN A 1 311 ? 7.917 -5.908 -26.916 1.00 94.69 311 ASN A O 1
ATOM 2397 N N . GLY A 1 312 ? 7.243 -4.045 -25.875 1.00 96.38 312 GLY A N 1
ATOM 2398 C CA . GLY A 1 312 ? 5.836 -4.155 -26.252 1.00 96.38 312 GLY A CA 1
ATOM 2399 C C . GLY A 1 312 ? 5.625 -4.286 -27.762 1.00 96.38 312 GLY A C 1
ATOM 2400 O O . GLY A 1 312 ? 4.910 -5.189 -28.186 1.00 96.38 312 GLY A O 1
ATOM 2401 N N . GLU A 1 313 ? 6.303 -3.471 -28.572 1.00 96.56 313 GLU A N 1
ATOM 2402 C CA . GLU A 1 313 ? 6.237 -3.537 -30.039 1.00 96.56 313 GLU A CA 1
ATOM 2403 C C . GLU A 1 313 ? 6.660 -4.916 -30.558 1.00 96.56 313 GLU A C 1
ATOM 2405 O O . GLU A 1 313 ? 5.947 -5.511 -31.366 1.00 96.56 313 GLU A O 1
ATOM 2410 N N . THR A 1 314 ? 7.751 -5.491 -30.030 1.00 96.25 314 THR A N 1
ATOM 2411 C CA . THR A 1 314 ? 8.168 -6.851 -30.420 1.00 96.25 314 THR A CA 1
ATOM 2412 C C . THR A 1 314 ? 7.090 -7.894 -30.127 1.00 96.25 314 THR A C 1
ATOM 2414 O O . THR A 1 314 ? 6.797 -8.730 -30.981 1.00 96.25 314 THR A O 1
ATOM 2417 N N . TYR A 1 315 ? 6.441 -7.822 -28.962 1.00 97.62 315 TYR A N 1
ATOM 2418 C CA . TYR A 1 315 ? 5.368 -8.749 -28.606 1.00 97.62 315 TYR A CA 1
ATOM 2419 C C . TYR A 1 315 ? 4.091 -8.509 -29.411 1.00 97.62 315 TYR A C 1
ATOM 2421 O O . TYR A 1 315 ? 3.430 -9.480 -29.772 1.00 97.62 315 TYR A O 1
ATOM 2429 N N . ALA A 1 316 ? 3.761 -7.262 -29.747 1.00 97.94 316 ALA A N 1
ATOM 2430 C CA . ALA A 1 316 ? 2.601 -6.941 -30.574 1.00 97.94 316 ALA A CA 1
ATOM 2431 C C . ALA A 1 316 ? 2.695 -7.599 -31.963 1.00 97.94 316 ALA A C 1
ATOM 2433 O O . ALA A 1 316 ? 1.700 -8.098 -32.482 1.00 97.94 316 ALA A O 1
ATOM 2434 N N . THR A 1 317 ? 3.903 -7.721 -32.531 1.00 97.94 317 THR A N 1
ATOM 2435 C CA . THR A 1 317 ? 4.090 -8.443 -33.808 1.00 97.94 317 THR A CA 1
ATOM 2436 C C . THR A 1 317 ? 3.800 -9.948 -33.730 1.00 97.94 317 THR A C 1
ATOM 2438 O O . THR A 1 317 ? 3.551 -10.570 -34.760 1.00 97.94 317 THR A O 1
ATOM 2441 N N . ALA A 1 318 ? 3.819 -10.536 -32.530 1.00 97.69 318 ALA A N 1
ATOM 2442 C CA . ALA A 1 318 ? 3.594 -11.966 -32.308 1.00 97.69 318 ALA A CA 1
ATOM 2443 C C . ALA A 1 318 ? 2.216 -12.280 -31.702 1.00 97.69 318 ALA A C 1
ATOM 2445 O O . ALA A 1 318 ? 1.664 -13.349 -31.952 1.00 97.69 318 ALA A O 1
ATOM 2446 N N . LEU A 1 319 ? 1.678 -11.370 -30.887 1.00 97.44 319 LEU A N 1
ATOM 2447 C CA . LEU A 1 319 ? 0.470 -11.569 -30.081 1.00 97.44 319 LEU A CA 1
ATOM 2448 C C . LEU A 1 319 ? -0.675 -10.621 -30.463 1.00 97.44 319 LEU A C 1
ATOM 2450 O O . LEU A 1 319 ? -1.735 -10.686 -29.847 1.00 97.44 319 LEU A O 1
ATOM 2454 N N . SER A 1 320 ? -0.487 -9.776 -31.482 1.00 96.81 320 SER A N 1
ATOM 2455 C CA . SER A 1 320 ? -1.408 -8.701 -31.865 1.00 96.81 320 SER A CA 1
ATOM 2456 C C . SER A 1 320 ? -1.554 -7.660 -30.753 1.00 96.81 320 SER A C 1
ATOM 2458 O O . SER A 1 320 ? -0.745 -6.738 -30.656 1.00 96.81 320 SER A O 1
ATOM 2460 N N . ASP A 1 321 ? -2.541 -7.827 -29.876 1.00 98.19 321 ASP A N 1
ATOM 2461 C CA . ASP A 1 321 ? -2.923 -6.827 -28.886 1.00 98.19 321 ASP A CA 1
ATOM 2462 C C . ASP A 1 321 ? -2.267 -7.131 -27.535 1.00 98.19 321 ASP A C 1
ATOM 2464 O O . ASP A 1 321 ? -2.566 -8.133 -26.879 1.00 98.19 321 ASP A O 1
ATOM 2468 N N . ILE A 1 322 ? -1.357 -6.255 -27.102 1.00 98.44 322 ILE A N 1
ATOM 2469 C CA . ILE A 1 322 ? -0.619 -6.396 -25.839 1.00 98.44 322 ILE A CA 1
ATOM 2470 C C . ILE A 1 322 ? -0.717 -5.144 -24.977 1.00 98.44 322 ILE A C 1
ATOM 2472 O O . ILE A 1 322 ? -0.990 -4.048 -25.464 1.00 98.44 322 ILE A O 1
ATOM 2476 N N . TYR A 1 323 ? -0.444 -5.296 -23.683 1.00 98.44 323 TYR A N 1
ATOM 2477 C CA . TYR A 1 323 ? -0.212 -4.169 -22.782 1.00 98.44 323 TYR A CA 1
ATOM 2478 C C . TYR A 1 323 ? 0.851 -4.509 -21.738 1.00 98.44 323 TYR A C 1
ATOM 2480 O O . TYR A 1 323 ? 0.990 -5.661 -21.315 1.00 98.44 323 TYR A O 1
ATOM 2488 N N . THR A 1 324 ? 1.584 -3.491 -21.292 1.00 97.69 324 THR A N 1
ATOM 2489 C CA . THR A 1 324 ? 2.500 -3.583 -20.154 1.00 97.69 324 THR A CA 1
ATOM 2490 C C . THR A 1 324 ? 1.858 -2.938 -18.925 1.00 97.69 324 THR A C 1
ATOM 2492 O O . THR A 1 324 ? 1.012 -2.050 -19.018 1.00 97.69 324 THR A O 1
ATOM 2495 N N . PHE A 1 325 ? 2.227 -3.431 -17.748 1.00 97.56 325 PHE A N 1
ATOM 2496 C CA . PHE A 1 325 ? 1.832 -2.858 -16.462 1.00 97.56 325 PHE A CA 1
ATOM 2497 C C . PHE A 1 325 ? 2.962 -3.180 -15.485 1.00 97.56 325 PHE A C 1
ATOM 2499 O O . PHE A 1 325 ? 3.031 -4.286 -14.947 1.00 97.56 325 PHE A O 1
ATOM 2506 N N . GLY A 1 326 ? 3.914 -2.262 -15.355 1.00 96.06 326 GLY A N 1
ATOM 2507 C CA . GLY A 1 326 ? 5.193 -2.480 -1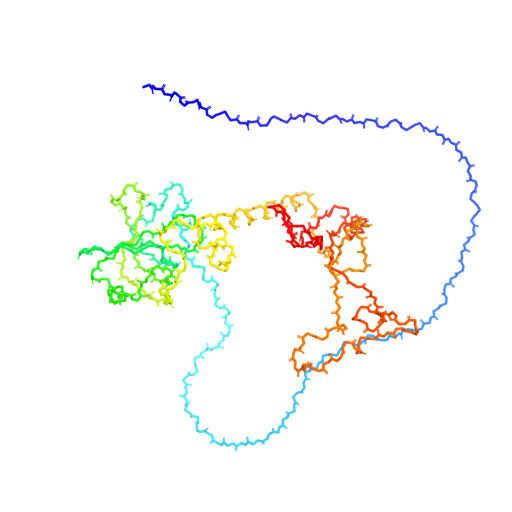4.682 1.00 96.06 326 GLY A CA 1
ATOM 2508 C C . GLY A 1 326 ? 5.821 -1.155 -14.254 1.00 96.06 326 GLY A C 1
ATOM 2509 O O . GLY A 1 326 ? 5.352 -0.106 -14.691 1.00 96.06 326 GLY A O 1
ATOM 2510 N N . PRO A 1 327 ? 6.856 -1.186 -13.402 1.00 97.12 327 PRO A N 1
ATOM 2511 C CA . PRO A 1 327 ? 7.525 0.025 -12.967 1.00 97.12 327 PRO A CA 1
ATOM 2512 C C . PRO A 1 327 ? 8.391 0.613 -14.085 1.00 97.12 327 PRO A C 1
ATOM 2514 O O . PRO A 1 327 ? 9.001 -0.119 -14.868 1.00 97.12 327 PRO A O 1
ATOM 2517 N N . THR A 1 328 ? 8.501 1.935 -14.093 1.00 95.50 328 THR A N 1
ATOM 2518 C CA . THR A 1 328 ? 9.413 2.710 -14.937 1.00 95.50 328 THR A CA 1
ATOM 2519 C C . THR A 1 328 ? 10.157 3.739 -14.101 1.00 95.50 328 THR A C 1
ATOM 2521 O O . THR A 1 328 ? 9.663 4.197 -13.063 1.00 95.50 328 THR A O 1
ATOM 2524 N N . PHE A 1 329 ? 11.344 4.116 -14.566 1.00 95.56 329 PHE A N 1
ATOM 2525 C CA . PHE A 1 329 ? 12.276 4.934 -13.803 1.00 95.56 329 PHE A CA 1
ATOM 2526 C C . PHE A 1 329 ? 12.738 6.144 -14.611 1.00 95.56 329 PHE A C 1
ATOM 2528 O O . PHE A 1 329 ? 12.959 6.036 -15.812 1.00 95.56 329 PHE A O 1
ATOM 2535 N N . ARG A 1 330 ? 12.903 7.295 -13.958 1.00 92.62 330 ARG A N 1
ATOM 2536 C CA . ARG A 1 330 ? 13.480 8.512 -14.555 1.00 92.62 330 ARG A CA 1
ATOM 2537 C C . ARG A 1 330 ? 14.523 9.076 -13.602 1.00 92.62 330 ARG A C 1
ATOM 2539 O O . ARG A 1 330 ? 14.201 9.334 -12.4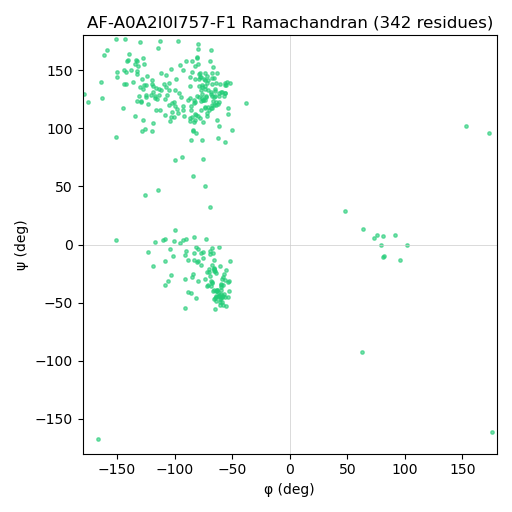45 1.00 92.62 330 ARG A O 1
ATOM 2546 N N . ALA A 1 331 ? 15.759 9.240 -14.073 1.00 92.94 331 ALA A N 1
ATOM 2547 C CA . ALA A 1 331 ? 16.862 9.705 -13.230 1.00 92.94 331 ALA A CA 1
ATOM 2548 C C . ALA A 1 331 ? 17.059 11.228 -13.259 1.00 92.94 331 ALA A C 1
ATOM 2550 O O . ALA A 1 331 ? 17.972 11.728 -12.612 1.00 92.94 331 ALA A O 1
ATOM 2551 N N . GLU A 1 332 ? 16.184 11.962 -13.954 1.00 90.25 332 GLU A N 1
ATOM 2552 C CA . GLU A 1 332 ? 16.228 13.421 -13.997 1.00 90.25 332 GLU A CA 1
ATOM 2553 C C . GLU A 1 332 ? 16.171 14.028 -12.584 1.00 90.25 332 GLU A C 1
ATOM 2555 O O . GLU A 1 332 ? 15.295 13.707 -11.771 1.00 90.25 332 GLU A O 1
ATOM 2560 N N . ASN A 1 333 ? 17.089 14.948 -12.284 1.00 91.00 333 ASN A N 1
ATOM 2561 C CA . ASN A 1 333 ? 17.118 15.642 -10.996 1.00 91.00 333 ASN A CA 1
ATOM 2562 C C . ASN A 1 333 ? 16.019 16.719 -10.911 1.00 91.00 333 ASN A C 1
ATOM 2564 O O . ASN A 1 333 ? 16.275 17.922 -11.001 1.00 91.00 333 ASN A O 1
ATOM 2568 N N . SER A 1 334 ? 14.769 16.277 -10.761 1.00 89.31 334 SER A N 1
ATOM 2569 C CA . SER A 1 334 ? 13.580 17.129 -10.812 1.00 89.31 334 SER A CA 1
ATOM 2570 C C . SER A 1 334 ? 12.708 16.981 -9.565 1.00 89.31 334 SER A C 1
ATOM 2572 O O . SER A 1 334 ? 11.879 16.079 -9.441 1.00 89.31 334 SER A O 1
ATOM 2574 N N . ASN A 1 335 ? 12.847 17.927 -8.635 1.00 90.81 335 ASN A N 1
ATOM 2575 C CA . ASN A 1 335 ? 12.108 17.937 -7.371 1.00 90.81 335 ASN A CA 1
ATOM 2576 C C . ASN A 1 335 ? 10.820 18.768 -7.471 1.00 90.81 335 ASN A C 1
ATOM 2578 O O . ASN A 1 335 ? 10.735 19.883 -6.954 1.00 90.81 335 ASN A O 1
ATOM 2582 N N . THR A 1 336 ? 9.795 18.223 -8.132 1.00 93.38 336 THR A N 1
ATOM 2583 C CA . THR A 1 336 ? 8.476 18.872 -8.257 1.00 93.38 336 THR A CA 1
ATOM 2584 C C . THR A 1 336 ? 7.378 18.092 -7.534 1.00 93.38 336 THR A C 1
ATOM 2586 O O . THR A 1 336 ? 7.548 16.948 -7.123 1.00 93.38 336 THR A O 1
ATOM 2589 N N . SER A 1 337 ? 6.194 18.694 -7.399 1.00 93.00 337 SER A N 1
ATOM 2590 C CA . SER A 1 337 ? 5.032 18.034 -6.779 1.00 93.00 337 SER A CA 1
ATOM 2591 C C . SER A 1 337 ? 4.425 16.891 -7.608 1.00 93.00 337 SER A C 1
ATOM 2593 O O . SER A 1 337 ? 3.523 16.210 -7.111 1.00 93.00 337 SER A O 1
ATOM 2595 N N . ARG A 1 338 ? 4.879 16.698 -8.855 1.00 94.06 338 ARG A N 1
ATOM 2596 C CA . ARG A 1 338 ? 4.325 15.729 -9.815 1.00 94.06 338 ARG A CA 1
ATOM 2597 C C . ARG A 1 338 ? 5.346 14.720 -10.344 1.00 94.06 338 ARG A C 1
ATOM 2599 O O . ARG A 1 338 ? 4.934 13.801 -11.040 1.00 94.06 338 ARG A O 1
ATOM 2606 N N . HIS A 1 339 ? 6.628 14.868 -10.020 1.00 93.56 339 HIS A N 1
ATOM 2607 C CA . HIS A 1 339 ? 7.677 13.958 -10.481 1.00 93.56 339 HIS A CA 1
ATOM 2608 C C . HIS A 1 339 ? 8.027 12.921 -9.415 1.00 93.56 339 HIS A C 1
ATOM 2610 O O . HIS A 1 339 ? 8.035 13.207 -8.216 1.00 93.56 339 HIS A O 1
ATOM 2616 N N . LEU A 1 340 ? 8.291 11.701 -9.877 1.00 94.88 340 LEU A N 1
ATOM 2617 C CA . LEU A 1 340 ? 8.809 10.589 -9.093 1.00 94.88 340 LEU A CA 1
ATOM 2618 C C . LEU A 1 340 ? 9.907 9.916 -9.915 1.00 94.88 340 LEU A C 1
ATOM 2620 O O . LEU A 1 340 ? 9.740 9.736 -11.117 1.00 94.88 340 LEU A O 1
ATOM 2624 N N . ALA A 1 341 ? 10.988 9.509 -9.254 1.00 95.31 341 ALA A N 1
ATOM 2625 C CA . ALA A 1 341 ? 12.063 8.755 -9.896 1.00 95.31 341 ALA A CA 1
ATOM 2626 C C . ALA A 1 341 ? 11.655 7.309 -10.237 1.00 95.31 341 ALA A C 1
ATOM 2628 O O . ALA A 1 341 ? 12.220 6.711 -11.144 1.00 95.31 341 ALA A O 1
ATOM 2629 N N . GLU A 1 342 ? 10.661 6.766 -9.528 1.00 97.00 342 GLU A N 1
ATOM 2630 C CA . GLU A 1 342 ? 10.049 5.456 -9.760 1.00 97.00 342 GLU A CA 1
ATOM 2631 C C . GLU A 1 342 ? 8.523 5.615 -9.774 1.00 97.00 342 GLU A C 1
ATOM 2633 O O . GLU A 1 342 ? 7.932 6.181 -8.844 1.00 97.00 342 GLU A O 1
ATOM 2638 N N . PHE A 1 343 ? 7.874 5.112 -10.823 1.00 96.19 343 PHE A N 1
ATOM 2639 C CA . PHE A 1 343 ? 6.420 5.150 -10.980 1.00 96.19 343 PHE A CA 1
ATOM 2640 C C . PHE A 1 343 ? 5.910 3.964 -11.814 1.00 96.19 343 PHE A C 1
ATOM 2642 O O . PHE A 1 343 ? 6.688 3.115 -12.231 1.00 96.19 343 PHE A O 1
ATOM 2649 N N . TRP A 1 344 ? 4.585 3.873 -11.951 1.00 95.25 344 TRP A N 1
ATOM 2650 C CA . TRP A 1 344 ? 3.828 2.814 -12.627 1.00 95.25 344 TRP A CA 1
ATOM 2651 C C . TRP A 1 344 ? 2.698 3.455 -13.421 1.00 95.25 344 TRP A C 1
ATOM 2653 O O . TRP A 1 344 ? 2.157 4.464 -12.899 1.00 95.25 344 TRP A O 1
#

Secondary structure (DSSP, 8-state):
---PPPPPP---PPPPPP-------------------PPPPPPP-----------------------------------------PPPPHHHHHSSTTTTGGGTT-EEEEEEEEEEEEE-SS-EEEEEE-SSSSSPEEEEE-TTSBTTHHHHTT-S-TT-EEEEEEEEEE-SSTT-SEEEEEEEEEEEE---TT-S--SS---HHHHHHTTTTGGGSHHHHHHHHHHHHHHHHHHHHHHHTTPEE----SEESS-SSSSS---B--SSS---TT-TT--GGGS-B-TTSSB-GGGSTTSS--EE-S-SHHHHHHHHHHHSSEE----EE-------SS--SEE-

Solvent-accessible surface area (backbone atoms only — not comparable to full-atom values): 22273 Å² total; per-residue (Å²): 138,89,82,86,83,81,82,87,80,82,86,75,86,77,88,79,83,87,81,80,82,82,82,85,80,81,89,80,90,78,93,76,88,82,84,90,79,84,82,83,87,86,84,89,81,82,91,79,83,88,84,86,84,85,87,84,82,88,83,89,84,87,86,88,79,92,74,87,82,78,87,69,83,85,70,85,83,70,90,65,84,72,78,87,78,77,77,68,49,64,34,79,43,47,64,48,97,66,37,31,58,92,44,52,76,39,74,50,60,46,59,30,31,30,68,43,74,46,81,54,98,72,43,32,45,34,30,34,38,64,76,68,47,92,70,64,49,44,33,42,36,46,84,86,24,46,54,40,66,45,49,74,73,54,55,58,39,58,62,10,32,36,41,39,31,23,33,29,37,76,36,92,53,93,90,44,68,42,28,28,46,43,51,36,45,43,83,76,40,76,39,60,92,81,54,86,85,56,100,61,92,73,57,73,70,61,38,60,80,40,58,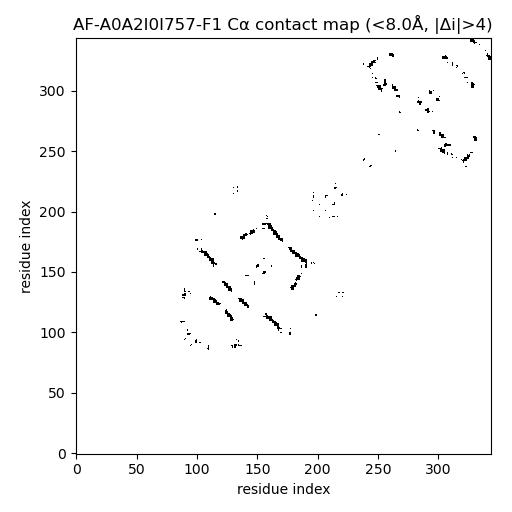93,56,35,51,81,38,73,68,46,36,49,51,53,53,50,51,51,52,50,54,52,48,54,53,48,54,40,50,78,69,68,31,43,82,44,90,55,73,50,72,32,76,67,75,77,80,81,79,72,54,61,46,77,56,74,64,66,65,79,86,70,83,85,50,100,77,70,59,83,82,67,49,56,56,40,100,85,71,44,79,37,39,65,78,29,88,78,45,42,74,33,21,44,26,66,54,48,56,70,55,48,55,60,47,26,79,75,61,59,47,63,45,73,85,63,74,30,34,43,52,62,96,59,96,52,102,85,56,62,54,65,47,113

Nearest PDB structures (foldseek):
  5zg8-assembly1_A-2  TM=8.652E-01  e=2.427E-14  Thermus thermophilus
  4j15-assembly1_A  TM=7.457E-01  e=1.591E-08  Homo sapiens
  6iy6-assembly1_A  TM=7.439E-01  e=1.418E-08  Homo sapiens
  6iy6-assembly1_B  TM=7.423E-01  e=2.005E-08  Homo sapiens
  6iy6-assembly2_H  TM=7.483E-01  e=3.003E-08  Homo sapiens

Radius of gyration: 32.7 Å; Cα contacts (8 Å, |Δi|>4): 427; chains: 1; bounding box: 74×78×98 Å

Sequence (344 aa):
MAAALSPAASLQLRPYPTLRLLSLYSRASTTLRTSHSLPPPFRSLPRRRCLCTVITGALYSGERTKRELVEKPRGELGERVGEFRRRLKIAEIKGKPDEGLGRVGQSIAVMGWVRTLRVQSSVTFMEVNDGSCLSNMQCVLGSEVEGYDQVESGSVSTGASVWVQGEVVPSQGSKQKVELKVKKIVLLGKSDPSYPIQKKRVSKEFLRTKAHLRPRTNTFGAVARVRNALAFATHKFFQENGFVWVSSPIITASDCEGAGEQFCVTTLIPSSGETTDTPLDTIPKTNNGLIDWSQDFFGKPAFLTVSGQLNGETYATALSDIYTFGPTFRAENSNTSRHLAEFW

pLDDT: mean 77.65, std 26.54, range [25.38, 98.69]

InterPro domains:
  IPR004364 Aminoacyl-tRNA synthetase, class II (D/K/N) [PF00152] (205-344)
  IPR004365 OB-fold nucleic acid binding domain, AA-tRNA synthetase-type [PF01336] (109-188)
  IPR012340 Nucleic acid-binding, OB-fold [G3DSA:2.40.50.140] (85-193)
  IPR012340 Nucleic acid-binding, OB-fold [SSF50249] (103-192)
  IPR045864 Class II Aminoacyl-tRNA synthetase/Biotinyl protein ligase (BPL) and lipoyl protein ligase (LPL) [G3DSA:3.30.930.10] (196-344)
  IPR045864 Class II Aminoacyl-tRNA synthetase/Biotinyl protein ligase (BPL) a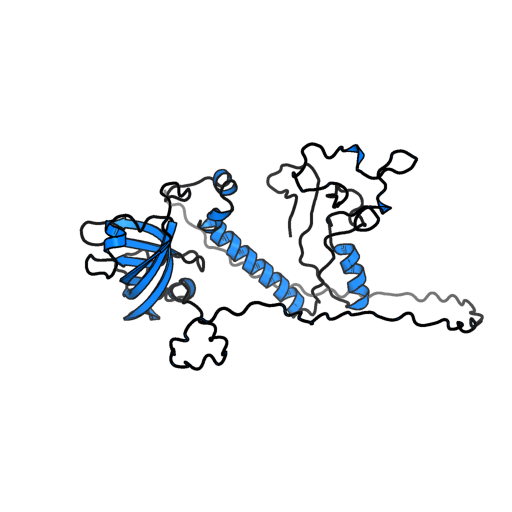nd lipoyl protein ligase (LPL) [SSF55681] (187-344)